Protein AF-A0A370GVQ1-F1 (afdb_monomer_lite)

Sequence (266 aa):
MMFRNSLNNSEIQKAVLREKPSIRLFNVLCKSNLHDSEYQNLLVCHHLKTQPLISAHDLFIGSYLYLCALGCEDVSKKTTMLKKAANAYASFHALQYLFFSILLPSLKEQPKEKSRITQAEREIIDYAEKAKKHLTPGYLLSAHAYIWLADLYHHDGNAEIEAAQAYNLALIYLYCALELEPYSKEAIYNAYGPEGLSKSNVFGNRDIQSMISYAYEKYAIYYGSAERPHLSYFHKEAKKIINEIKQNISDQSTSPSLVIPSISRS

pLDDT: mean 84.89, std 16.04, range [27.02, 98.0]

Foldseek 3Di:
DDPPDLDALVRLLVCLLPDQQAPVSLVSLVVDPDDLVSLVVVCVSVVADDALLAGSSLANSLVSLLSNLVVDPDPVVSLVSLCCSCPVRLNLVSLVCCVPVPLLVVCVVDLADPVVLVVLVVVLVVSLVSLCSLFLSSLLSSLLSLQSSLVSLLVNVPRNVVSLVSLLSSLLSLLRNQVCVVVNPSSQCNNQNPLGQCRSPSQNDSDSVVSNVSSLVVSCVRNNDPPDDDSVVSNVSSVVVNVVVVVSSVVSVPPDDPPDDPPDDD

Structure (mmCIF, N/CA/C/O backbone):
data_AF-A0A370GVQ1-F1
#
_entry.id   AF-A0A370GVQ1-F1
#
loop_
_atom_site.group_PDB
_atom_site.id
_atom_site.type_symbol
_atom_site.label_atom_id
_atom_site.label_alt_id
_atom_site.label_comp_id
_atom_site.label_asym_id
_atom_site.label_entity_id
_atom_site.label_seq_id
_atom_site.pdbx_PDB_ins_code
_atom_site.Cartn_x
_atom_site.Cartn_y
_atom_site.Cartn_z
_atom_site.occupancy
_atom_site.B_iso_or_equiv
_atom_site.auth_seq_id
_atom_site.auth_comp_id
_atom_site.auth_asym_id
_atom_site.auth_atom_id
_atom_site.pdbx_PDB_model_num
ATOM 1 N N . MET A 1 1 ? -19.089 30.694 22.649 1.00 34.16 1 MET A N 1
ATOM 2 C CA . MET A 1 1 ? -19.778 29.579 23.335 1.00 34.16 1 MET A CA 1
ATOM 3 C C . MET A 1 1 ? -18.752 28.469 23.559 1.00 34.16 1 MET A C 1
ATOM 5 O O . MET A 1 1 ? -18.346 27.822 22.603 1.00 34.16 1 MET A O 1
ATOM 9 N N . MET A 1 2 ? -18.199 28.367 24.772 1.00 36.34 2 MET A N 1
ATOM 10 C CA . MET A 1 2 ? -17.130 27.419 25.111 1.00 36.34 2 MET A CA 1
ATOM 11 C C . MET A 1 2 ? -17.737 26.059 25.477 1.00 36.34 2 MET A C 1
ATOM 13 O O . MET A 1 2 ? -18.370 25.943 26.520 1.00 36.34 2 MET A O 1
ATOM 17 N N . PHE A 1 3 ? -17.522 25.024 24.663 1.00 38.31 3 PHE A N 1
ATOM 18 C CA . PHE A 1 3 ? -17.755 23.645 25.098 1.00 38.31 3 PHE A CA 1
ATOM 19 C C . PHE A 1 3 ? -16.555 23.187 25.936 1.00 38.31 3 PHE A C 1
ATOM 21 O O . PHE A 1 3 ? -15.559 22.698 25.409 1.00 38.31 3 PHE A O 1
ATOM 28 N N . ARG A 1 4 ? -16.637 23.388 27.255 1.00 44.22 4 ARG A N 1
ATOM 29 C CA . ARG A 1 4 ? -15.817 22.680 28.244 1.00 44.22 4 ARG A CA 1
ATOM 30 C C . ARG A 1 4 ? -16.703 21.645 28.921 1.00 44.22 4 ARG A C 1
ATOM 32 O O . ARG A 1 4 ? -17.350 21.951 29.906 1.00 44.22 4 ARG A O 1
ATOM 39 N N . ASN A 1 5 ? -16.729 20.453 28.346 1.00 45.62 5 ASN A N 1
ATOM 40 C CA . ASN A 1 5 ? -16.850 19.192 29.066 1.00 45.62 5 ASN A CA 1
ATOM 41 C C . ASN A 1 5 ? -16.029 18.210 28.231 1.00 45.62 5 ASN A C 1
ATOM 43 O O . ASN A 1 5 ? -16.377 17.925 27.086 1.00 45.62 5 ASN A O 1
ATOM 47 N N . SER A 1 6 ? -14.864 17.812 28.740 1.00 61.41 6 SER A N 1
ATOM 48 C CA . SER A 1 6 ? -14.079 16.743 28.129 1.00 61.41 6 SER A CA 1
ATOM 49 C C . SER A 1 6 ? -14.936 15.485 28.176 1.00 61.41 6 SER A C 1
ATOM 51 O O . SER A 1 6 ? -15.229 15.005 29.271 1.00 61.41 6 SER A O 1
ATOM 53 N N . LEU A 1 7 ? -15.373 14.999 27.014 1.00 69.06 7 LEU A N 1
ATOM 54 C CA . LEU A 1 7 ? -16.075 13.723 26.924 1.00 69.06 7 LEU A CA 1
ATOM 55 C C . LEU A 1 7 ? -15.209 12.657 27.600 1.00 69.06 7 LEU A C 1
ATOM 57 O O . LEU A 1 7 ? -14.005 12.588 27.339 1.00 69.06 7 LEU A O 1
ATOM 61 N N . ASN A 1 8 ? -15.802 11.852 28.476 1.00 83.50 8 ASN A N 1
ATOM 62 C CA . ASN A 1 8 ? -15.102 10.686 29.005 1.00 83.50 8 ASN A CA 1
ATOM 63 C C . ASN A 1 8 ? -14.945 9.623 27.899 1.00 83.50 8 ASN A C 1
ATOM 65 O O . ASN A 1 8 ? -15.629 9.668 26.874 1.00 83.50 8 ASN A O 1
ATOM 69 N N . ASN A 1 9 ? -14.060 8.643 28.094 1.00 83.69 9 ASN A N 1
ATOM 70 C CA . ASN A 1 9 ? -13.748 7.650 27.060 1.00 83.69 9 ASN A CA 1
ATOM 71 C C . ASN A 1 9 ? -14.993 6.898 26.531 1.00 83.69 9 ASN A C 1
ATOM 73 O O . ASN A 1 9 ? -15.103 6.654 25.328 1.00 83.69 9 ASN A O 1
ATOM 77 N N . SER A 1 10 ? -15.979 6.604 27.392 1.00 84.81 10 SER A N 1
ATOM 78 C CA . SER A 1 10 ? -17.239 5.958 26.983 1.00 84.81 10 SER A CA 1
ATOM 79 C C . SER A 1 10 ? -18.085 6.855 26.075 1.00 84.81 10 SER A C 1
ATOM 81 O O . SER A 1 10 ? -18.678 6.388 25.101 1.00 84.81 10 SER A O 1
ATOM 83 N N . GLU A 1 11 ? -18.142 8.151 26.373 1.00 86.56 11 GLU A N 1
ATOM 84 C CA . GLU A 1 11 ? -18.848 9.131 25.550 1.00 86.56 11 GLU A CA 1
ATOM 85 C C . GLU A 1 11 ? -18.170 9.324 24.191 1.00 86.56 11 GLU A C 1
ATOM 87 O O . GLU A 1 11 ? -18.865 9.418 23.179 1.00 86.56 11 GLU A O 1
ATOM 92 N N . ILE A 1 12 ? -16.832 9.303 24.147 1.00 84.50 12 ILE A N 1
ATOM 93 C CA . ILE A 1 12 ? -16.064 9.372 22.896 1.00 84.50 12 ILE A CA 1
ATOM 94 C C . ILE A 1 12 ? -16.392 8.171 22.006 1.00 84.50 12 ILE A C 1
ATOM 96 O O . ILE A 1 12 ? -16.758 8.360 20.847 1.00 84.50 12 ILE A O 1
ATOM 100 N N . GLN A 1 13 ? -16.343 6.945 22.539 1.00 86.00 13 GLN A N 1
ATOM 101 C CA . GLN A 1 13 ? -16.686 5.746 21.766 1.00 86.00 13 GLN A CA 1
ATOM 102 C C . GLN A 1 13 ? -18.130 5.801 21.247 1.00 86.00 13 GLN A C 1
ATOM 104 O O . GLN A 1 13 ? -18.377 5.556 20.068 1.00 86.00 13 GLN A O 1
ATOM 109 N N . LYS A 1 14 ? -19.097 6.194 22.088 1.00 87.69 14 LYS A N 1
ATOM 110 C CA . LYS A 1 14 ? -20.500 6.345 21.661 1.00 87.69 14 LYS A CA 1
ATOM 111 C C . LYS A 1 14 ? -20.664 7.385 20.555 1.00 87.69 14 LYS A C 1
ATOM 113 O O . LYS A 1 14 ? -21.457 7.156 19.645 1.00 87.69 14 LYS A O 1
ATOM 118 N N . ALA A 1 15 ? -19.950 8.507 20.631 1.00 87.44 15 ALA A N 1
ATOM 119 C CA . ALA A 1 15 ? -19.985 9.534 19.596 1.00 87.44 15 ALA A CA 1
ATOM 120 C C . ALA A 1 15 ? -19.429 8.994 18.273 1.00 87.44 15 ALA A C 1
ATOM 122 O O . ALA A 1 15 ? -20.068 9.149 17.239 1.00 87.44 15 ALA A O 1
ATOM 123 N N . VAL A 1 16 ? -18.299 8.285 18.311 1.00 88.38 16 VAL A N 1
ATOM 124 C CA . VAL A 1 16 ? -17.651 7.702 17.123 1.00 88.38 16 VAL A CA 1
ATOM 125 C C . VAL A 1 16 ? -18.534 6.676 16.417 1.00 88.38 16 VAL A C 1
ATOM 127 O O . VAL A 1 16 ? -18.559 6.635 15.191 1.00 88.38 16 VAL A O 1
ATOM 130 N N . LEU A 1 17 ? -19.308 5.901 17.176 1.00 87.19 17 LEU A N 1
ATOM 131 C CA . LEU A 1 17 ? -20.217 4.893 16.626 1.00 87.19 17 LEU A CA 1
ATOM 132 C C . LEU A 1 17 ? -21.529 5.469 16.071 1.00 87.19 17 LEU A C 1
ATOM 134 O O . LEU A 1 17 ? -22.202 4.802 15.289 1.00 87.19 17 LEU A O 1
ATOM 138 N N . ARG A 1 18 ? -21.936 6.668 16.504 1.00 88.00 18 ARG A N 1
ATOM 139 C CA . ARG A 1 18 ? -23.237 7.269 16.148 1.00 88.00 18 ARG A CA 1
ATOM 140 C C . ARG A 1 18 ? -23.120 8.401 15.139 1.00 88.00 18 ARG A C 1
ATOM 142 O O . ARG A 1 18 ? -24.030 8.603 14.337 1.00 88.00 18 ARG A O 1
ATOM 149 N N . GLU A 1 19 ? -22.052 9.184 15.224 1.00 88.44 19 GLU A N 1
ATOM 150 C CA . GLU A 1 19 ? -21.847 10.357 14.386 1.00 88.44 19 GLU A CA 1
ATOM 151 C C . GLU A 1 19 ? -21.177 9.977 13.064 1.00 88.44 19 GLU A C 1
ATOM 153 O O . GLU A 1 19 ? -20.353 9.067 12.985 1.00 88.44 19 GLU A O 1
ATOM 158 N N . LYS A 1 20 ? -21.495 10.726 12.003 1.00 89.19 20 LYS A N 1
ATOM 159 C CA . LYS A 1 20 ? -20.717 10.648 10.764 1.00 89.19 20 LYS A CA 1
ATOM 160 C C . LYS A 1 20 ? -19.275 11.109 11.030 1.00 89.19 20 LYS A C 1
ATOM 162 O O . LYS A 1 20 ? -19.090 12.066 11.793 1.00 89.19 20 LYS A O 1
ATOM 167 N N . PRO A 1 21 ? -18.269 10.511 10.360 1.00 92.38 21 PRO A N 1
ATOM 168 C CA . PRO A 1 21 ? -16.884 10.945 10.477 1.00 92.38 21 PRO A CA 1
ATOM 169 C C . PRO A 1 21 ? -16.735 12.454 10.270 1.00 92.38 21 PRO A C 1
ATOM 171 O O . PRO A 1 21 ? -17.184 13.006 9.265 1.00 92.38 21 PRO A O 1
ATOM 174 N N . SER A 1 22 ? -16.124 13.135 11.239 1.00 92.56 22 SER A N 1
ATOM 175 C CA . SER A 1 22 ? -15.941 14.587 11.216 1.00 92.56 22 SER A CA 1
ATOM 176 C C . SER A 1 22 ? -14.602 15.010 11.811 1.00 92.56 22 SER A C 1
ATOM 178 O O . SER A 1 22 ? -14.095 14.393 12.752 1.00 92.56 22 SER A O 1
ATOM 180 N N . ILE A 1 23 ? -14.059 16.129 11.316 1.00 90.81 23 ILE A N 1
ATOM 181 C CA . ILE A 1 23 ? -12.798 16.694 11.821 1.00 90.81 23 ILE A CA 1
ATOM 182 C C . ILE A 1 23 ? -12.887 17.078 13.305 1.00 90.81 23 ILE A C 1
ATOM 184 O O . ILE A 1 23 ? -11.908 16.978 14.042 1.00 90.81 23 ILE A O 1
ATOM 188 N N . ARG A 1 24 ? -14.080 17.479 13.765 1.00 92.06 24 ARG A N 1
ATOM 189 C CA . ARG A 1 24 ? -14.346 17.785 15.173 1.00 92.06 24 ARG A CA 1
ATOM 190 C C . ARG A 1 24 ? -14.080 16.562 16.043 1.00 92.06 24 ARG A C 1
ATOM 192 O O . ARG A 1 24 ? -13.324 16.660 17.003 1.00 92.06 24 ARG A O 1
ATOM 199 N N . LEU A 1 25 ? -14.678 15.425 15.693 1.00 90.56 25 LEU A N 1
ATOM 200 C CA . LEU A 1 25 ? -14.554 14.199 16.474 1.00 90.56 25 LEU A CA 1
ATOM 201 C C . LEU A 1 25 ? -13.169 13.553 16.313 1.00 90.56 25 LEU A C 1
ATOM 203 O O . LEU A 1 25 ? -12.620 13.055 17.289 1.00 90.56 25 LEU A O 1
ATOM 207 N N . PHE A 1 26 ? -12.541 13.683 15.140 1.00 92.31 26 PHE A N 1
ATOM 208 C CA . PHE A 1 26 ? -11.126 13.339 14.955 1.00 92.31 26 PHE A CA 1
ATOM 209 C C . PHE A 1 26 ? -10.218 14.096 15.941 1.00 92.31 26 PHE A C 1
ATOM 211 O O . PHE A 1 26 ? -9.376 13.496 16.600 1.00 92.31 26 PHE A O 1
ATOM 218 N N . ASN A 1 27 ? -10.415 15.409 16.101 1.00 90.88 27 ASN A N 1
ATOM 219 C CA . ASN A 1 27 ? -9.617 16.205 17.036 1.00 90.88 27 ASN A CA 1
ATOM 220 C C . ASN A 1 27 ? -9.838 15.809 18.504 1.00 90.88 27 ASN A C 1
ATOM 222 O O . ASN A 1 27 ? -8.931 15.991 19.314 1.00 90.88 27 ASN A O 1
ATOM 226 N N . VAL A 1 28 ? -11.026 15.303 18.853 1.00 90.62 28 VAL A N 1
ATOM 227 C CA . VAL A 1 28 ? -11.304 14.739 20.184 1.00 90.62 28 VAL A CA 1
ATOM 228 C C . VAL A 1 28 ? -10.562 13.415 20.354 1.00 90.62 28 VAL A C 1
ATOM 230 O O . VAL A 1 28 ? -9.861 13.253 21.346 1.00 90.62 28 VAL A O 1
ATOM 233 N N . LEU A 1 29 ? -10.643 12.519 19.367 1.00 90.25 29 LEU A N 1
ATOM 234 C CA . LEU A 1 29 ? -9.938 11.236 19.366 1.00 90.25 29 LEU A 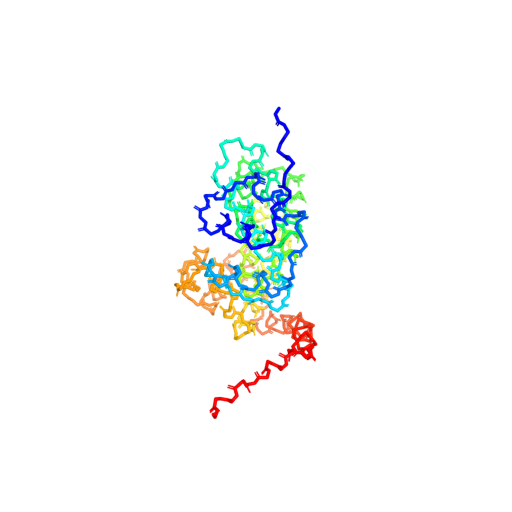CA 1
ATOM 235 C C . LEU A 1 29 ? -8.423 11.406 19.534 1.00 90.25 29 LEU A C 1
ATOM 237 O O . LEU A 1 29 ? -7.843 10.808 20.433 1.00 90.25 29 LEU A O 1
ATOM 241 N N . CYS A 1 30 ? -7.788 12.295 18.764 1.00 87.88 30 CYS A N 1
ATOM 242 C CA . CYS A 1 30 ? -6.344 12.540 18.876 1.00 87.88 30 CYS A CA 1
ATOM 243 C C . CYS A 1 30 ? -5.901 13.130 20.224 1.00 87.88 30 CYS A C 1
ATOM 245 O O . CYS A 1 30 ? -4.712 13.121 20.524 1.00 87.88 30 CYS A O 1
ATOM 247 N N . LYS A 1 31 ? -6.824 13.706 21.000 1.00 88.69 31 LYS A N 1
ATOM 248 C CA . LYS A 1 31 ? -6.553 14.266 22.334 1.00 88.69 31 LYS A CA 1
ATOM 249 C C . LYS A 1 31 ? -7.027 13.348 23.459 1.00 88.69 31 LYS A C 1
ATOM 251 O O . LYS A 1 31 ? -6.889 13.705 24.625 1.00 88.69 31 LYS A O 1
ATOM 256 N N . SER A 1 32 ? -7.647 12.225 23.113 1.00 86.75 32 SER A N 1
ATOM 257 C CA . SER A 1 32 ? -8.186 11.280 24.077 1.00 86.75 32 SER A CA 1
ATOM 258 C C . SER A 1 32 ? -7.081 10.385 24.627 1.00 86.75 32 SER A C 1
ATOM 260 O O . SER A 1 32 ? -6.144 10.032 23.913 1.00 86.75 32 SER A O 1
ATOM 262 N N . ASN A 1 33 ? -7.222 9.982 25.887 1.00 87.00 33 ASN A N 1
ATOM 263 C CA . ASN A 1 33 ? -6.357 8.988 26.520 1.00 87.00 33 ASN A CA 1
ATOM 264 C C . ASN A 1 33 ? -7.021 7.607 26.441 1.00 87.00 33 ASN A C 1
ATOM 266 O O . ASN A 1 33 ? -7.202 6.941 27.460 1.00 87.00 33 ASN A O 1
ATOM 270 N N . LEU A 1 34 ? -7.472 7.222 25.244 1.00 88.06 34 LEU A N 1
ATOM 271 C CA . LEU A 1 34 ? -8.021 5.888 25.019 1.00 88.06 34 LEU A CA 1
ATOM 272 C C . LEU A 1 34 ? -6.897 4.851 25.131 1.00 88.06 34 LEU A C 1
ATOM 274 O O . LEU A 1 34 ? -5.832 5.008 24.530 1.00 88.06 34 LEU A O 1
ATOM 278 N N . HIS A 1 35 ? -7.139 3.791 25.895 1.00 89.19 35 HIS A N 1
ATOM 279 C CA . HIS A 1 35 ? -6.239 2.647 25.986 1.00 89.19 35 HIS A CA 1
ATOM 280 C C . HIS A 1 35 ? -6.286 1.805 24.703 1.00 89.19 35 HIS A C 1
ATOM 282 O O . HIS A 1 35 ? -7.255 1.857 23.946 1.00 89.19 35 HIS A O 1
ATOM 288 N N . ASP A 1 36 ? -5.262 0.975 24.472 1.00 87.44 36 ASP A N 1
ATOM 289 C CA . ASP A 1 36 ? -5.202 0.124 23.274 1.00 87.44 36 ASP A CA 1
ATOM 290 C C . ASP A 1 36 ? -6.452 -0.759 23.135 1.00 87.44 36 ASP A C 1
ATOM 292 O O . ASP A 1 36 ? -7.063 -0.791 22.072 1.00 87.44 36 ASP A O 1
ATOM 296 N N . SER A 1 37 ? -6.931 -1.358 24.232 1.00 89.75 37 SER A N 1
ATOM 297 C CA . SER A 1 37 ? -8.161 -2.168 24.253 1.00 89.75 37 SER A CA 1
ATOM 298 C C . SER A 1 37 ? -9.407 -1.415 23.769 1.00 89.75 37 SER A C 1
ATOM 300 O O . SER A 1 37 ? -10.312 -2.011 23.186 1.00 89.75 37 SER A O 1
ATOM 302 N N . GLU A 1 38 ? -9.459 -0.099 23.965 1.00 92.50 38 GLU A N 1
ATOM 303 C CA . GLU A 1 38 ? -10.555 0.743 23.493 1.00 92.50 38 GLU A CA 1
ATOM 304 C C . GLU A 1 38 ? -10.466 0.969 21.981 1.00 92.50 38 GLU A C 1
ATOM 306 O O . GLU A 1 38 ? -11.483 0.893 21.290 1.00 92.50 38 GLU A O 1
ATOM 311 N N . TYR A 1 39 ? -9.258 1.150 21.442 1.00 92.75 39 TYR A N 1
ATOM 312 C CA . TYR A 1 39 ? -9.042 1.176 19.995 1.00 92.75 39 TYR A CA 1
ATOM 313 C C . TYR A 1 39 ? -9.326 -0.178 19.346 1.00 92.75 39 TYR A C 1
ATOM 315 O O . TYR A 1 39 ? -9.957 -0.209 18.293 1.00 92.75 39 TYR A O 1
ATOM 323 N N . GLN A 1 40 ? -8.959 -1.291 19.984 1.00 91.75 40 GLN A N 1
ATOM 324 C CA . GLN A 1 40 ? -9.318 -2.635 19.517 1.00 91.75 40 GLN A CA 1
ATOM 325 C C . GLN A 1 40 ? -10.840 -2.791 19.381 1.00 91.75 40 GLN A C 1
ATOM 327 O O . GLN A 1 40 ? -11.334 -3.258 18.353 1.00 91.75 40 GLN A O 1
ATOM 332 N N . ASN A 1 41 ? -11.601 -2.327 20.377 1.00 91.44 41 ASN A N 1
ATOM 333 C CA . ASN A 1 41 ? -13.064 -2.331 20.315 1.00 91.44 41 ASN A CA 1
ATOM 334 C C . ASN A 1 41 ? -13.591 -1.463 19.163 1.00 91.44 41 ASN A C 1
ATOM 336 O O . ASN A 1 41 ? -14.501 -1.878 18.444 1.00 91.44 41 ASN A O 1
ATOM 340 N N . LEU A 1 42 ? -13.006 -0.281 18.948 1.00 93.19 42 LEU A N 1
ATOM 341 C CA . LEU A 1 42 ? -13.368 0.582 17.823 1.00 93.19 42 LEU A CA 1
ATOM 342 C C . LEU A 1 42 ? -13.062 -0.075 16.469 1.00 93.19 42 LEU A C 1
ATOM 344 O O . LEU A 1 42 ? -13.897 0.002 15.569 1.00 93.19 42 LEU A O 1
ATOM 348 N N . LEU A 1 43 ? -11.933 -0.777 16.322 1.00 93.75 43 LEU A N 1
ATOM 349 C CA . LEU A 1 43 ? -11.638 -1.543 15.107 1.00 93.75 43 LEU A CA 1
ATOM 350 C C . LEU A 1 43 ? -12.738 -2.571 14.827 1.00 93.75 43 LEU A C 1
ATOM 352 O O . LEU A 1 43 ? -13.274 -2.596 13.721 1.00 93.75 43 LEU A O 1
ATOM 356 N N . VAL A 1 44 ? -13.130 -3.365 15.829 1.00 92.12 44 VAL A N 1
ATOM 357 C CA . VAL A 1 44 ? -14.186 -4.382 15.684 1.00 92.12 44 VAL A CA 1
ATOM 358 C C . VAL A 1 44 ? -15.507 -3.751 15.243 1.00 92.12 44 VAL A C 1
ATOM 360 O O . VAL A 1 44 ? -16.117 -4.221 14.281 1.00 92.12 44 VAL A O 1
ATOM 363 N N . CYS A 1 45 ? -15.925 -2.667 15.898 1.00 90.25 45 CYS A N 1
ATOM 364 C CA . CYS A 1 45 ? -17.168 -1.968 15.575 1.00 90.25 45 CYS A CA 1
ATOM 365 C C . CYS A 1 45 ? -17.173 -1.342 14.173 1.00 90.25 45 CYS A C 1
ATOM 367 O O . CYS A 1 45 ? -18.231 -1.214 13.565 1.00 90.25 45 CYS A O 1
ATOM 369 N N . HIS A 1 46 ? -16.003 -0.963 13.656 1.00 90.62 46 HIS A N 1
ATOM 370 C CA . HIS A 1 46 ? -15.837 -0.429 12.303 1.00 90.62 46 HIS A CA 1
ATOM 371 C C . HIS A 1 46 ? -15.428 -1.493 11.277 1.00 90.62 46 HIS A C 1
ATOM 373 O O . HIS A 1 46 ? -15.044 -1.150 10.161 1.00 90.62 46 HIS A O 1
ATOM 379 N N . HIS A 1 47 ? -15.522 -2.778 11.637 1.00 92.69 47 HIS A N 1
ATOM 380 C CA . HIS A 1 47 ? -15.136 -3.902 10.789 1.00 92.69 47 HIS A CA 1
ATOM 381 C C . HIS A 1 47 ? -13.707 -3.784 10.240 1.00 92.69 47 HIS A C 1
ATOM 383 O O . HIS A 1 47 ? -13.459 -4.141 9.096 1.00 92.69 47 HIS A O 1
ATOM 389 N N . LEU A 1 48 ? -12.763 -3.313 11.051 1.00 95.00 48 LEU A N 1
ATOM 390 C CA . LEU A 1 48 ? -11.330 -3.351 10.775 1.00 95.00 48 LEU A CA 1
ATOM 391 C C . LEU A 1 48 ? -10.675 -4.491 11.563 1.00 95.00 48 LEU A C 1
ATOM 393 O O . LEU A 1 48 ? -11.152 -4.906 12.621 1.00 95.00 48 LEU A O 1
ATOM 397 N N . LYS A 1 49 ? -9.576 -5.018 11.032 1.00 95.12 49 LYS A N 1
ATOM 398 C CA . LYS A 1 49 ? -8.776 -6.092 11.632 1.00 95.12 49 LYS A CA 1
ATOM 399 C C . LYS A 1 49 ? -7.420 -5.564 12.073 1.00 95.12 49 LYS A C 1
ATOM 401 O O . LYS A 1 49 ? -6.858 -4.704 11.407 1.00 95.12 49 LYS A O 1
ATOM 406 N N . THR A 1 50 ? -6.880 -6.076 13.169 1.00 93.62 50 THR A N 1
ATOM 407 C CA . THR A 1 50 ? -5.520 -5.738 13.605 1.00 93.62 50 THR A CA 1
ATOM 408 C C . THR A 1 50 ? -4.481 -6.133 12.561 1.00 93.62 50 THR A C 1
ATOM 410 O O . THR A 1 50 ? -4.697 -7.045 11.768 1.00 93.62 50 THR A O 1
ATOM 413 N N . GLN A 1 51 ? -3.347 -5.436 12.547 1.00 91.25 51 GLN A N 1
ATOM 414 C CA . GLN A 1 51 ? -2.218 -5.734 11.665 1.00 91.25 51 GLN A CA 1
ATOM 415 C C . GLN A 1 51 ? -0.938 -5.768 12.503 1.00 91.25 51 GLN A C 1
ATOM 417 O O . GLN A 1 51 ? -0.840 -4.996 13.453 1.00 91.25 51 GLN A O 1
ATOM 422 N N . PRO A 1 52 ? 0.046 -6.624 12.175 1.00 87.81 52 PRO A N 1
ATOM 423 C CA . PRO A 1 52 ? 1.244 -6.766 12.999 1.00 87.81 52 PRO A CA 1
ATOM 424 C C . PRO A 1 52 ? 2.053 -5.462 13.055 1.00 87.81 52 PRO A C 1
ATOM 426 O O . PRO A 1 52 ? 2.385 -4.990 14.131 1.00 87.81 52 PRO A O 1
ATOM 429 N N . LEU A 1 53 ? 2.274 -4.809 11.910 1.00 90.94 53 LEU A N 1
ATOM 430 C CA . LEU A 1 53 ? 3.183 -3.660 11.808 1.00 90.94 53 LEU A CA 1
ATOM 431 C C . LEU A 1 53 ? 2.536 -2.293 12.109 1.00 90.94 53 LEU A C 1
ATOM 433 O O . LEU A 1 53 ? 3.190 -1.261 11.931 1.00 90.94 53 LEU A O 1
ATOM 437 N N . ILE A 1 54 ? 1.257 -2.252 12.501 1.00 93.75 54 ILE A N 1
ATOM 438 C CA . ILE A 1 54 ? 0.495 -1.008 12.694 1.00 93.75 54 ILE A CA 1
ATOM 439 C C . ILE A 1 54 ? -0.337 -1.114 13.970 1.00 93.75 54 ILE A C 1
ATOM 441 O O . ILE A 1 54 ? -1.139 -2.033 14.120 1.00 93.75 54 ILE A O 1
ATOM 445 N N . SER A 1 55 ? -0.172 -0.145 14.874 1.00 93.69 55 SER A N 1
ATOM 446 C CA . SER A 1 55 ? -0.928 -0.097 16.129 1.00 93.69 55 SER A CA 1
ATOM 447 C C . SER A 1 55 ? -2.437 0.036 15.880 1.00 93.69 55 SER A C 1
ATOM 449 O O . SER A 1 55 ? -2.867 0.604 14.871 1.00 93.69 55 SER A O 1
ATOM 451 N N . ALA A 1 56 ? -3.269 -0.441 16.815 1.00 94.06 56 ALA A N 1
ATOM 452 C CA . ALA A 1 56 ? -4.721 -0.293 16.691 1.00 94.06 56 ALA A CA 1
ATOM 453 C C . ALA A 1 56 ? -5.152 1.179 16.664 1.00 94.06 56 ALA A C 1
ATOM 455 O O . ALA A 1 56 ? -6.057 1.544 15.910 1.00 94.06 56 ALA A O 1
ATOM 456 N N . HIS A 1 57 ? -4.452 2.019 17.432 1.00 94.81 57 HIS A N 1
ATOM 457 C CA . HIS A 1 57 ? -4.582 3.470 17.378 1.00 94.81 57 HIS A CA 1
ATOM 458 C C . HIS A 1 57 ? -4.368 3.996 15.953 1.00 94.81 57 HIS A C 1
ATOM 460 O O . HIS A 1 57 ? -5.270 4.617 15.392 1.00 94.81 57 HIS A O 1
ATOM 466 N N . ASP A 1 58 ? -3.209 3.737 15.344 1.00 95.88 58 ASP A N 1
ATOM 467 C CA . ASP A 1 58 ? -2.875 4.315 14.037 1.00 95.88 58 ASP A CA 1
ATOM 468 C C . ASP A 1 58 ? -3.805 3.793 12.948 1.00 95.88 58 ASP A C 1
ATOM 470 O O . ASP A 1 58 ? -4.334 4.576 12.159 1.00 95.88 58 ASP A O 1
ATOM 474 N N . LEU A 1 59 ? -4.101 2.493 12.966 1.00 95.81 59 LEU A N 1
ATOM 475 C CA . LEU A 1 59 ? -5.024 1.890 12.016 1.00 95.81 59 LEU A CA 1
ATOM 476 C C . LEU A 1 59 ? -6.417 2.535 12.090 1.00 95.81 59 LEU A C 1
ATOM 478 O O . LEU A 1 59 ? -7.009 2.862 11.055 1.00 95.81 59 LEU A O 1
ATOM 482 N N . PHE A 1 60 ? -6.936 2.746 13.303 1.00 96.31 60 PHE A N 1
ATOM 483 C CA . PHE A 1 60 ? -8.240 3.365 13.498 1.00 96.31 60 PHE A CA 1
ATOM 484 C C . PHE A 1 60 ? -8.228 4.847 13.110 1.00 96.31 60 PHE A C 1
ATOM 486 O O . PHE A 1 60 ? -9.038 5.283 12.291 1.00 96.31 60 PHE A O 1
ATOM 493 N N . ILE A 1 61 ? -7.288 5.624 13.655 1.00 96.75 61 ILE A N 1
ATOM 494 C CA . ILE A 1 61 ? -7.191 7.071 13.436 1.00 96.75 61 ILE A CA 1
ATOM 495 C C . ILE A 1 61 ? -6.920 7.388 11.962 1.00 96.75 61 ILE A C 1
ATOM 497 O O . ILE A 1 61 ? -7.542 8.296 11.402 1.00 96.75 61 ILE A O 1
ATOM 501 N N . GLY A 1 62 ? -6.050 6.623 11.305 1.00 97.38 62 GLY A N 1
ATOM 502 C CA . GLY A 1 62 ? -5.758 6.757 9.882 1.00 97.38 62 GLY A CA 1
ATOM 503 C C . GLY A 1 62 ? -6.972 6.459 9.001 1.00 97.38 62 GLY A C 1
ATOM 504 O O . GLY A 1 62 ? -7.244 7.201 8.052 1.00 97.38 62 GLY A O 1
ATOM 505 N N . SER A 1 63 ? -7.740 5.419 9.331 1.00 96.56 63 SER A N 1
ATOM 506 C CA . SER A 1 63 ? -8.982 5.081 8.620 1.00 96.56 63 SER A CA 1
ATOM 507 C C . SER A 1 63 ? -10.063 6.141 8.843 1.00 96.56 63 SER A C 1
ATOM 509 O O . SER A 1 63 ? -10.696 6.607 7.895 1.00 96.56 63 SER A O 1
ATOM 511 N N . TYR A 1 64 ? -10.230 6.597 10.083 1.00 96.75 64 TYR A N 1
ATOM 512 C CA . TYR A 1 64 ? -11.205 7.621 10.438 1.00 96.75 64 TYR A CA 1
ATOM 513 C C . TYR A 1 64 ? -10.897 8.965 9.763 1.00 96.75 64 TYR A C 1
ATOM 515 O O . TYR A 1 64 ? -11.795 9.608 9.215 1.00 96.75 64 TYR A O 1
ATOM 523 N N . LEU A 1 65 ? -9.626 9.384 9.738 1.00 97.62 65 LEU A N 1
ATOM 524 C CA . LEU A 1 65 ? -9.213 10.624 9.078 1.00 97.62 65 LEU A CA 1
ATOM 525 C C . LEU A 1 65 ? -9.377 10.549 7.555 1.00 97.62 65 LEU A C 1
ATOM 527 O O . LEU A 1 65 ? -9.773 11.541 6.942 1.00 97.62 65 LEU A O 1
ATOM 531 N N . TYR A 1 66 ? -9.128 9.383 6.955 1.00 98.00 66 TYR A N 1
ATOM 532 C CA . TYR A 1 66 ? -9.422 9.137 5.544 1.00 98.00 66 TYR A CA 1
ATOM 533 C C . TYR A 1 66 ? -10.914 9.339 5.235 1.00 98.00 66 TYR A C 1
ATOM 535 O O . TYR A 1 66 ? -11.249 10.095 4.324 1.00 98.00 66 TYR A O 1
ATOM 543 N N . LEU A 1 67 ? -11.814 8.762 6.041 1.00 96.56 67 LEU A N 1
ATOM 544 C CA . LEU A 1 67 ? -13.260 8.954 5.875 1.00 96.56 67 LEU A CA 1
ATOM 545 C C . LEU A 1 67 ? -13.672 10.422 6.041 1.00 96.56 67 LEU A C 1
ATOM 547 O O . LEU A 1 67 ? -14.461 10.934 5.247 1.00 96.56 67 LEU A O 1
ATOM 551 N N . CYS A 1 68 ? -13.096 11.129 7.020 1.00 96.25 68 CYS A N 1
ATOM 552 C CA . CYS A 1 68 ? -13.308 12.571 7.164 1.00 96.25 68 CYS A CA 1
ATOM 553 C C . CYS A 1 68 ? -12.878 13.336 5.899 1.00 96.25 68 CYS A C 1
ATOM 555 O O . CYS A 1 68 ? -13.538 14.296 5.507 1.00 96.25 68 CYS A O 1
ATOM 557 N N . ALA A 1 69 ? -11.772 12.931 5.265 1.00 97.31 69 ALA A N 1
ATOM 558 C CA . ALA A 1 69 ? -11.260 13.582 4.063 1.00 97.31 69 ALA A CA 1
ATOM 559 C C . ALA A 1 69 ? -12.161 13.339 2.843 1.00 97.31 69 ALA A C 1
ATOM 561 O O . ALA A 1 69 ? -12.333 14.241 2.026 1.00 97.31 69 ALA A O 1
ATOM 562 N N . LEU A 1 70 ? -12.772 12.155 2.724 1.00 95.31 70 LEU A N 1
ATOM 563 C CA . LEU A 1 70 ? -13.738 11.871 1.657 1.00 95.31 70 LEU A CA 1
ATOM 564 C C . LEU A 1 70 ? -14.991 12.749 1.746 1.00 95.31 70 LEU A C 1
ATOM 566 O O . LEU A 1 70 ? -15.530 13.126 0.710 1.00 95.31 70 LEU A O 1
ATOM 570 N N . GLY A 1 71 ? -15.418 13.105 2.960 1.00 93.62 71 GLY A N 1
ATOM 571 C CA . GLY A 1 71 ? -16.530 14.029 3.198 1.00 93.62 71 GLY A CA 1
ATOM 572 C C . GLY A 1 71 ? -16.165 15.516 3.110 1.00 93.62 71 GLY A C 1
ATOM 573 O O . GLY A 1 71 ? -17.013 16.358 3.391 1.00 93.62 71 GLY A O 1
ATOM 574 N N . CYS A 1 72 ? -14.916 15.862 2.779 1.00 94.12 72 CYS A N 1
ATOM 575 C CA . CYS A 1 72 ? -14.455 17.246 2.707 1.00 94.12 72 CYS A CA 1
ATOM 576 C C . CYS A 1 72 ? -14.528 17.779 1.268 1.00 94.12 72 CYS A C 1
ATOM 578 O O . CYS A 1 72 ? -13.857 17.258 0.377 1.00 94.12 72 CYS A O 1
ATOM 580 N N . GLU A 1 73 ? -15.311 18.839 1.054 1.00 93.88 73 GLU A N 1
ATOM 581 C CA . GLU A 1 73 ? -15.463 19.498 -0.256 1.00 93.88 73 GLU A CA 1
ATOM 582 C C . GLU A 1 73 ? -14.245 20.358 -0.636 1.00 93.88 73 GLU A C 1
ATOM 584 O O . GLU A 1 73 ? -13.919 20.514 -1.811 1.00 93.88 73 GLU A O 1
ATOM 589 N N . ASP A 1 74 ? -13.535 20.897 0.358 1.00 95.81 74 ASP A N 1
ATOM 590 C CA . ASP A 1 74 ? -12.336 21.709 0.153 1.00 95.81 74 ASP A CA 1
ATOM 591 C C . ASP A 1 74 ? -11.147 20.817 -0.234 1.00 95.81 74 ASP A C 1
ATOM 593 O O . ASP A 1 74 ? -10.618 20.058 0.582 1.00 95.81 74 ASP A O 1
ATOM 597 N N . VAL A 1 75 ? -10.706 20.933 -1.489 1.00 93.38 75 VAL A N 1
ATOM 598 C CA . VAL A 1 75 ? -9.633 20.114 -2.080 1.00 93.38 75 VAL A CA 1
ATOM 599 C C . VAL A 1 75 ? -8.310 20.233 -1.316 1.00 93.38 75 VAL A C 1
ATOM 601 O O . VAL A 1 75 ? -7.610 19.232 -1.124 1.00 93.38 75 VAL A O 1
ATOM 604 N N . SER A 1 76 ? -7.961 21.433 -0.845 1.00 94.50 76 SER A N 1
ATOM 605 C CA . SER A 1 76 ? -6.704 21.678 -0.128 1.00 94.50 76 SER A CA 1
ATOM 606 C C . SER A 1 76 ? -6.726 21.022 1.254 1.00 94.50 76 SER A C 1
ATOM 608 O O . SER A 1 76 ? -5.797 20.296 1.639 1.00 94.50 76 SER A O 1
ATOM 610 N N . LYS A 1 77 ? -7.838 21.183 1.984 1.00 95.38 77 LYS A N 1
ATOM 611 C CA . LYS A 1 77 ? -8.042 20.524 3.283 1.00 95.38 77 LYS A CA 1
ATOM 612 C C . LYS A 1 77 ? -8.112 19.010 3.140 1.00 95.38 77 LYS A C 1
ATOM 614 O O . LYS A 1 77 ? -7.431 18.310 3.888 1.00 95.38 77 LYS A O 1
ATOM 619 N N . LYS A 1 78 ? -8.849 18.503 2.148 1.00 96.19 78 LYS A N 1
ATOM 620 C CA . LYS A 1 78 ? -8.922 17.075 1.821 1.00 96.19 78 LYS A CA 1
ATOM 621 C C . LYS A 1 78 ? -7.531 16.491 1.591 1.00 96.19 78 LYS A C 1
ATOM 623 O O . LYS A 1 78 ? -7.168 15.507 2.229 1.00 96.19 78 LYS A O 1
ATOM 628 N N . THR A 1 79 ? -6.720 17.134 0.753 1.00 95.50 79 THR A N 1
ATOM 629 C CA . THR A 1 79 ? -5.345 16.692 0.469 1.00 95.50 79 THR A CA 1
ATOM 630 C C . THR A 1 79 ? -4.476 16.698 1.727 1.00 95.50 79 THR A C 1
ATOM 632 O O . THR A 1 79 ? -3.737 15.746 1.974 1.00 95.50 79 THR A O 1
ATOM 635 N N . THR A 1 80 ? -4.597 17.729 2.566 1.00 96.50 80 THR A N 1
ATOM 636 C CA . THR A 1 80 ? -3.873 17.819 3.845 1.00 96.50 80 THR A CA 1
ATOM 637 C C . THR A 1 80 ? -4.250 16.679 4.793 1.00 96.50 80 THR A C 1
ATOM 639 O O . THR A 1 80 ? -3.379 16.045 5.390 1.00 96.50 80 THR A O 1
ATOM 642 N N . MET A 1 81 ? -5.544 16.373 4.905 1.00 97.44 81 MET A N 1
ATOM 643 C CA . MET A 1 81 ? -6.042 15.280 5.740 1.00 97.44 81 MET A CA 1
ATOM 644 C C . MET A 1 81 ? -5.590 13.916 5.221 1.00 97.44 81 MET A C 1
ATOM 646 O O . MET A 1 81 ? -5.146 13.095 6.018 1.00 97.44 81 MET A O 1
ATOM 650 N N . LEU A 1 82 ? -5.625 13.693 3.904 1.00 97.50 82 LEU A N 1
ATOM 651 C CA . LEU A 1 82 ? -5.130 12.463 3.278 1.00 97.50 82 LEU A CA 1
ATOM 652 C C . LEU A 1 82 ? -3.631 12.270 3.521 1.00 97.50 82 LEU A C 1
ATOM 654 O O . LEU A 1 82 ? -3.221 11.198 3.956 1.00 97.50 82 LEU A O 1
ATOM 658 N N . LYS A 1 83 ? -2.816 13.315 3.324 1.00 96.19 83 LYS A N 1
ATOM 659 C CA . LYS A 1 83 ? -1.376 13.273 3.627 1.00 96.19 83 LYS A CA 1
ATOM 660 C C . LYS A 1 83 ? -1.123 12.953 5.096 1.00 96.19 83 LYS A C 1
ATOM 662 O O . LYS A 1 83 ? -0.264 12.132 5.398 1.00 96.19 83 LYS A O 1
ATOM 667 N N . LYS A 1 84 ? -1.886 13.554 6.015 1.00 96.81 84 LYS A N 1
ATOM 668 C CA . LYS A 1 84 ? -1.776 13.249 7.446 1.00 96.81 84 LYS A CA 1
ATOM 669 C C . LYS A 1 84 ? -2.194 11.805 7.753 1.00 96.81 84 LYS A C 1
ATOM 671 O O . LYS A 1 84 ? -1.478 11.125 8.476 1.00 96.81 84 LYS A O 1
ATOM 676 N N . ALA A 1 85 ? -3.298 11.324 7.183 1.00 97.44 85 ALA A N 1
ATOM 677 C CA . ALA A 1 85 ? -3.770 9.951 7.362 1.00 97.44 85 ALA A CA 1
ATOM 678 C C . ALA A 1 85 ? -2.737 8.928 6.869 1.00 97.44 85 ALA A C 1
ATOM 680 O O . ALA A 1 85 ? -2.443 7.967 7.572 1.00 97.44 85 ALA A O 1
ATOM 681 N N . ALA A 1 86 ? -2.150 9.159 5.695 1.00 96.31 86 ALA A N 1
ATOM 682 C CA . ALA A 1 86 ? -1.118 8.305 5.118 1.00 96.31 86 ALA A CA 1
ATOM 683 C C . ALA A 1 86 ? 0.194 8.347 5.920 1.00 96.31 86 ALA A C 1
ATOM 685 O O . ALA A 1 86 ? 0.712 7.308 6.317 1.00 96.31 86 ALA A O 1
ATOM 686 N N . ASN A 1 87 ? 0.726 9.545 6.181 1.00 94.19 87 ASN A N 1
ATOM 687 C CA . ASN A 1 87 ? 2.083 9.704 6.709 1.00 94.19 87 ASN A CA 1
ATOM 688 C C . ASN A 1 87 ? 2.171 9.518 8.227 1.00 94.19 87 ASN A C 1
ATOM 690 O O . ASN A 1 87 ? 3.148 8.953 8.706 1.00 94.19 87 ASN A O 1
ATOM 694 N N . ALA A 1 88 ? 1.187 10.016 8.981 1.00 94.75 88 ALA A N 1
ATOM 695 C CA . ALA A 1 88 ? 1.229 9.981 10.443 1.00 94.75 88 ALA A CA 1
ATOM 696 C C . ALA A 1 88 ? 0.571 8.725 11.024 1.00 94.75 88 ALA A C 1
ATOM 698 O O . ALA A 1 88 ? 0.956 8.295 12.102 1.00 94.75 88 ALA A O 1
ATOM 699 N N . TYR A 1 89 ? -0.403 8.148 10.315 1.00 95.69 89 TYR A N 1
ATOM 700 C CA . TYR A 1 89 ? -1.230 7.051 10.830 1.00 95.69 89 TYR A CA 1
ATOM 701 C C . TYR A 1 89 ? -1.280 5.839 9.896 1.00 95.69 89 TYR A C 1
ATOM 703 O O . TYR A 1 89 ? -2.164 5.001 10.035 1.00 95.69 89 TYR A O 1
ATOM 711 N N . ALA A 1 90 ? -0.363 5.757 8.923 1.00 95.00 90 ALA A N 1
ATOM 712 C CA . ALA A 1 90 ? -0.235 4.625 8.005 1.00 95.00 90 ALA A CA 1
ATOM 713 C C . ALA A 1 90 ? -1.586 4.180 7.410 1.00 95.00 90 ALA A C 1
ATOM 715 O O . ALA A 1 90 ? -1.947 3.013 7.452 1.00 95.00 90 ALA A O 1
ATOM 716 N N . SER A 1 91 ? -2.398 5.111 6.907 1.00 97.25 91 SER A N 1
ATOM 717 C CA . SER A 1 91 ? -3.675 4.756 6.280 1.00 97.25 91 SER A CA 1
ATOM 718 C C . SER A 1 91 ? -3.456 4.261 4.850 1.00 97.25 91 SER A C 1
ATOM 720 O O . SER A 1 91 ? -3.151 5.058 3.959 1.00 97.25 91 SER A O 1
ATOM 722 N N . PHE A 1 92 ? -3.676 2.962 4.615 1.00 96.56 92 PHE A N 1
ATOM 723 C CA . PHE A 1 92 ? -3.574 2.352 3.283 1.00 96.56 92 PHE A CA 1
ATOM 724 C C . PHE A 1 92 ? -4.493 3.033 2.265 1.00 96.56 92 PHE A C 1
ATOM 726 O O . PHE A 1 92 ? -4.062 3.380 1.171 1.00 96.56 92 PHE A O 1
ATOM 733 N N . HIS A 1 93 ? -5.752 3.281 2.630 1.00 96.19 93 HIS A N 1
ATOM 734 C CA . HIS A 1 93 ? -6.715 3.920 1.733 1.00 96.19 93 HIS A CA 1
ATOM 735 C C . HIS A 1 93 ? -6.324 5.359 1.392 1.00 96.19 93 HIS A C 1
ATOM 737 O O . HIS A 1 93 ? -6.531 5.809 0.264 1.00 96.19 93 HIS A O 1
ATOM 743 N N . ALA A 1 94 ? -5.737 6.087 2.348 1.00 97.00 94 ALA A N 1
ATOM 744 C CA . ALA A 1 94 ? -5.222 7.421 2.079 1.00 97.00 94 ALA A CA 1
ATOM 745 C C . ALA A 1 94 ? -4.011 7.366 1.147 1.00 97.00 94 ALA A C 1
ATOM 747 O O . ALA A 1 94 ? -3.964 8.146 0.201 1.00 97.00 94 ALA A O 1
ATOM 748 N N . LEU A 1 95 ? -3.080 6.429 1.369 1.00 95.38 95 LEU A N 1
ATOM 749 C CA . LEU A 1 95 ? -1.972 6.176 0.449 1.00 95.38 95 LEU A CA 1
ATOM 750 C C . LEU A 1 95 ? -2.518 5.896 -0.956 1.00 95.38 95 LEU A C 1
ATOM 752 O O . LEU A 1 95 ? -2.247 6.661 -1.879 1.00 95.38 95 LEU A O 1
ATOM 756 N N . GLN A 1 96 ? -3.371 4.881 -1.096 1.00 94.19 96 GLN A N 1
ATOM 757 C CA . GLN A 1 96 ? -3.963 4.487 -2.369 1.00 94.19 96 GLN A CA 1
ATOM 758 C C . GLN A 1 96 ? -4.633 5.673 -3.073 1.00 94.19 96 GLN A C 1
ATOM 760 O O . GLN A 1 96 ? -4.396 5.903 -4.257 1.00 94.19 96 GLN A O 1
ATOM 765 N N . TYR A 1 97 ? -5.411 6.476 -2.345 1.00 94.81 97 TYR A N 1
ATOM 766 C CA . TYR A 1 97 ? -6.034 7.671 -2.904 1.00 94.81 97 TYR A CA 1
ATOM 767 C C . TYR A 1 97 ? -4.999 8.697 -3.380 1.00 94.81 97 TYR A C 1
ATOM 769 O O . TYR A 1 97 ? -5.132 9.225 -4.481 1.00 94.81 97 TYR A O 1
ATOM 777 N N . LEU A 1 98 ? -3.981 9.005 -2.570 1.00 93.31 98 LEU A N 1
ATOM 778 C CA . LEU A 1 98 ? -2.926 9.950 -2.948 1.00 93.31 98 LEU A CA 1
ATOM 779 C C . LEU A 1 98 ? -2.205 9.483 -4.215 1.00 93.31 98 LEU A C 1
ATOM 781 O O . LEU A 1 98 ? -1.950 10.296 -5.099 1.00 93.31 98 LEU A O 1
ATOM 785 N N . PHE A 1 99 ? -1.939 8.184 -4.342 1.00 91.50 99 PHE A N 1
ATOM 786 C CA . PHE A 1 99 ? -1.305 7.634 -5.531 1.00 91.50 99 PHE A CA 1
ATOM 787 C C . PHE A 1 99 ? -2.211 7.719 -6.763 1.00 91.50 99 PHE A C 1
ATOM 789 O O . PHE A 1 99 ? -1.845 8.350 -7.749 1.00 91.50 99 PHE A O 1
ATOM 796 N N . PHE A 1 100 ? -3.409 7.134 -6.718 1.00 90.44 100 PHE A N 1
ATOM 797 C CA . PHE A 1 100 ? -4.259 7.010 -7.907 1.00 90.44 100 PHE A CA 1
ATOM 798 C C . PHE A 1 100 ? -4.980 8.295 -8.307 1.00 90.44 100 PHE A C 1
ATOM 800 O O . PHE A 1 100 ? -5.233 8.502 -9.492 1.00 90.44 100 PHE A O 1
ATOM 807 N N . SER A 1 101 ? -5.327 9.142 -7.340 1.00 90.12 101 SER A N 1
ATOM 808 C CA . SER A 1 101 ? -6.175 10.315 -7.575 1.00 90.12 101 SER A CA 1
ATOM 809 C C . SER A 1 101 ? -5.398 11.627 -7.613 1.00 90.12 101 SER A C 1
ATOM 811 O O . SER A 1 101 ? -5.971 12.636 -8.012 1.00 90.12 101 SER A O 1
ATOM 813 N N . ILE A 1 102 ? -4.135 11.648 -7.167 1.00 88.88 102 ILE A N 1
ATOM 814 C CA . ILE A 1 102 ? -3.324 12.876 -7.127 1.00 88.88 102 ILE A CA 1
ATOM 815 C C . ILE A 1 102 ? -2.019 12.689 -7.892 1.00 88.88 102 ILE A C 1
ATOM 817 O O . ILE A 1 102 ? -1.800 13.377 -8.887 1.00 88.88 102 ILE A O 1
ATOM 821 N N . LEU A 1 103 ? -1.180 11.742 -7.468 1.00 87.44 103 LEU A N 1
ATOM 822 C CA . LEU A 1 103 ? 0.138 11.542 -8.061 1.00 87.44 103 LEU A CA 1
ATOM 823 C C . LEU A 1 103 ? 0.017 11.095 -9.517 1.00 87.44 103 LEU A C 1
ATOM 825 O O . LEU A 1 103 ? 0.444 11.798 -10.427 1.00 87.44 103 LEU A O 1
ATOM 829 N N . LEU A 1 104 ? -0.646 9.967 -9.751 1.00 85.06 104 LEU A N 1
ATOM 830 C CA . LEU A 1 104 ? -0.750 9.348 -11.064 1.00 85.06 104 LEU A CA 1
ATOM 831 C C . LEU A 1 104 ? -1.350 10.286 -12.137 1.00 85.06 104 LEU A C 1
ATOM 8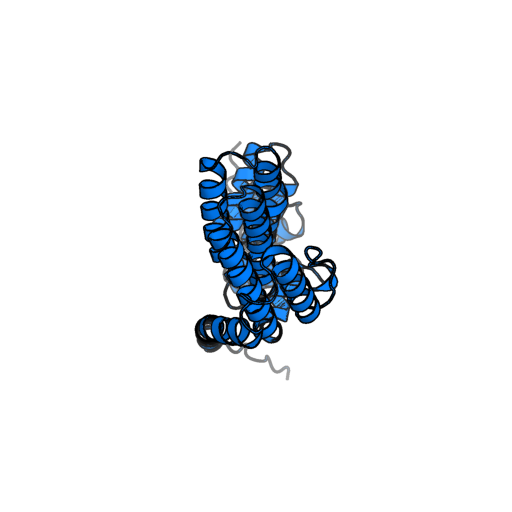33 O O . LEU A 1 104 ? -0.770 10.371 -13.220 1.00 85.06 104 LEU A O 1
ATOM 837 N N . PRO A 1 105 ? -2.448 11.033 -11.887 1.00 86.81 105 PRO A N 1
ATOM 838 C CA . PRO A 1 105 ? -2.950 12.017 -12.845 1.00 86.81 105 PRO A CA 1
ATOM 839 C C . PRO A 1 105 ? -1.958 13.155 -13.105 1.00 86.81 105 PRO A C 1
ATOM 841 O O . PRO A 1 105 ? -1.708 13.478 -14.264 1.00 86.81 105 PRO A O 1
ATOM 844 N N . SER A 1 106 ? -1.331 13.704 -12.055 1.00 81.94 106 SER A N 1
ATOM 845 C CA . SER A 1 106 ? -0.383 14.822 -12.198 1.00 81.94 106 SER A CA 1
ATOM 846 C C . SER A 1 106 ? 0.814 14.474 -13.084 1.00 81.94 106 SER A C 1
ATOM 848 O O . SER A 1 106 ? 1.329 15.322 -13.815 1.00 81.94 106 SER A O 1
ATOM 850 N N . LEU A 1 107 ? 1.228 13.207 -13.062 1.00 75.81 107 LEU A N 1
ATOM 851 C CA . LEU A 1 107 ? 2.346 12.729 -13.854 1.00 75.81 107 LEU A CA 1
ATOM 852 C C . LEU A 1 107 ? 1.938 12.368 -15.297 1.00 75.81 107 LEU A C 1
ATOM 854 O O . LEU A 1 107 ? 2.763 12.458 -16.204 1.00 75.81 107 LEU A O 1
ATOM 858 N N . LYS A 1 108 ? 0.663 12.027 -15.545 1.00 78.12 108 LYS A N 1
ATOM 859 C CA . LYS A 1 108 ? 0.122 11.812 -16.903 1.00 78.12 108 LYS A CA 1
ATOM 860 C C . LYS A 1 108 ? -0.047 13.105 -17.697 1.00 78.12 108 LYS A C 1
ATOM 862 O O . LYS A 1 108 ? 0.071 13.080 -18.918 1.00 78.12 108 LYS A O 1
ATOM 867 N N . GLU A 1 109 ? -0.344 14.218 -17.031 1.00 74.38 109 GLU A N 1
ATOM 868 C CA . GLU A 1 109 ? -0.625 15.490 -17.706 1.00 74.38 109 GLU A CA 1
ATOM 869 C C . GLU A 1 109 ? 0.615 16.111 -18.370 1.00 74.38 109 GLU A C 1
ATOM 871 O O . GLU A 1 109 ? 0.467 16.852 -19.341 1.00 74.38 109 GLU A O 1
ATOM 876 N N . GLN A 1 110 ? 1.837 15.826 -17.890 1.00 63.56 110 GLN A N 1
ATOM 877 C CA . GLN A 1 110 ? 3.075 16.434 -18.416 1.00 63.56 110 GLN A CA 1
ATOM 878 C C . GLN A 1 110 ? 4.294 15.483 -18.341 1.00 63.56 110 GLN A C 1
ATOM 880 O O . GLN A 1 110 ? 5.216 15.721 -17.560 1.00 63.56 110 GLN A O 1
ATOM 885 N N . PRO A 1 111 ? 4.339 14.415 -19.160 1.00 61.84 111 PRO A N 1
ATOM 886 C CA . PRO A 1 111 ? 5.299 13.315 -18.998 1.00 61.84 111 PRO A CA 1
ATOM 887 C C . PRO A 1 111 ? 6.733 13.605 -19.485 1.00 61.84 111 PRO A C 1
ATOM 889 O O . PRO A 1 111 ? 7.612 12.783 -19.270 1.00 61.84 111 PRO A O 1
ATOM 892 N N . LYS A 1 112 ? 6.991 14.738 -20.158 1.00 62.44 112 LYS A N 1
ATOM 893 C CA . LYS A 1 112 ? 8.235 14.961 -20.934 1.00 62.44 112 LYS A CA 1
ATOM 894 C C . LYS A 1 112 ? 9.281 15.861 -20.270 1.00 62.44 112 LYS A C 1
ATOM 896 O O . LYS A 1 112 ? 10.276 16.212 -20.897 1.00 62.44 112 LYS A O 1
ATOM 901 N N . GLU A 1 113 ? 9.055 16.296 -19.035 1.00 71.44 113 GLU A N 1
ATOM 902 C CA . GLU A 1 113 ? 10.020 17.136 -18.324 1.00 71.44 113 GLU A CA 1
ATOM 903 C C . GLU A 1 113 ? 10.899 16.251 -17.429 1.00 71.44 113 GLU A C 1
ATOM 905 O O . GLU A 1 113 ? 10.413 15.669 -16.461 1.00 71.44 113 GLU A O 1
ATOM 910 N N . LYS A 1 114 ? 12.203 16.147 -17.724 1.00 73.50 114 LYS A N 1
ATOM 911 C CA . LYS A 1 114 ? 13.140 15.299 -16.958 1.00 73.50 114 LYS A CA 1
ATOM 912 C C . LYS A 1 114 ? 13.110 15.584 -15.448 1.00 73.50 114 LYS A C 1
ATOM 914 O O . LYS A 1 114 ? 13.163 14.664 -14.638 1.00 73.50 114 LYS A O 1
ATOM 919 N N . SER A 1 115 ? 12.952 16.854 -15.068 1.00 78.75 115 SER A N 1
ATOM 920 C CA . SER A 1 115 ? 12.775 17.300 -13.676 1.00 78.75 115 SER A CA 1
ATOM 921 C C . SER A 1 115 ? 11.567 16.640 -12.989 1.00 78.75 115 SER A C 1
ATOM 923 O O . SER A 1 115 ? 11.644 16.301 -11.805 1.00 78.75 115 SER A O 1
ATOM 925 N N . ARG A 1 116 ? 10.477 16.403 -13.730 1.00 77.25 116 ARG A N 1
ATOM 926 C CA . ARG A 1 116 ? 9.257 15.749 -13.244 1.00 77.25 116 ARG A CA 1
ATOM 927 C C . ARG A 1 116 ? 9.405 14.247 -13.126 1.00 77.25 116 ARG A C 1
ATOM 929 O O . ARG A 1 116 ? 8.861 13.696 -12.182 1.00 77.25 116 ARG A O 1
ATOM 936 N N . ILE A 1 117 ? 10.165 13.594 -14.006 1.00 81.06 117 ILE A N 1
ATOM 937 C CA . ILE A 1 117 ? 10.476 12.163 -13.855 1.00 81.06 117 ILE A CA 1
ATOM 938 C C . ILE A 1 117 ? 11.283 11.945 -12.567 1.00 81.06 117 ILE A C 1
ATOM 940 O O . ILE A 1 117 ? 10.923 11.106 -11.748 1.00 81.06 117 ILE A O 1
ATOM 944 N N . THR A 1 118 ? 12.295 12.778 -12.303 1.00 85.06 118 THR A N 1
ATOM 945 C CA . THR A 1 118 ? 13.050 12.726 -11.037 1.00 85.06 118 THR A CA 1
ATOM 946 C C . THR A 1 118 ? 12.184 13.053 -9.813 1.00 85.06 118 THR A C 1
ATOM 948 O O . THR A 1 118 ? 12.420 12.558 -8.709 1.00 85.06 118 THR A O 1
ATOM 951 N N . GLN A 1 119 ? 11.185 13.928 -9.953 1.00 85.31 119 GLN A N 1
ATOM 952 C CA . GLN A 1 119 ? 10.219 14.172 -8.882 1.00 85.31 119 GLN A CA 1
ATOM 953 C C . GLN A 1 119 ? 9.300 12.959 -8.666 1.00 85.31 119 GLN A C 1
ATOM 955 O O . GLN A 1 119 ? 9.148 12.522 -7.529 1.00 85.31 119 GLN A O 1
ATOM 960 N N . ALA A 1 120 ? 8.753 12.390 -9.742 1.00 84.69 120 ALA A N 1
ATOM 961 C CA . ALA A 1 120 ? 7.916 11.195 -9.727 1.00 84.69 120 ALA A CA 1
ATOM 962 C C . ALA A 1 120 ? 8.620 10.021 -9.053 1.00 84.69 120 ALA A C 1
ATOM 964 O O . ALA A 1 120 ? 8.046 9.381 -8.179 1.00 84.69 120 ALA A O 1
ATOM 965 N N . GLU A 1 121 ? 9.875 9.775 -9.423 1.00 89.44 121 GLU A N 1
ATOM 966 C CA . GLU A 1 121 ? 10.718 8.742 -8.833 1.00 89.44 121 GLU A CA 1
ATOM 967 C C . GLU A 1 121 ? 10.829 8.920 -7.314 1.00 89.44 121 GLU A C 1
ATOM 969 O O . GLU A 1 121 ? 10.540 7.992 -6.559 1.00 89.44 121 GLU A O 1
ATOM 974 N N . ARG A 1 122 ? 11.159 10.131 -6.843 1.00 90.56 122 ARG A N 1
ATOM 975 C CA . ARG A 1 122 ? 11.257 10.429 -5.404 1.00 90.56 122 ARG A CA 1
ATOM 976 C C . ARG A 1 122 ? 9.939 10.211 -4.671 1.00 90.56 122 ARG A C 1
ATOM 978 O O . ARG A 1 122 ? 9.936 9.643 -3.580 1.00 90.56 122 ARG A O 1
ATOM 985 N N . GLU A 1 123 ? 8.832 10.651 -5.261 1.00 89.56 123 GLU A N 1
ATOM 986 C CA . GLU A 1 123 ? 7.505 10.477 -4.673 1.00 89.56 123 GLU A CA 1
ATOM 987 C C . GLU A 1 123 ? 7.092 8.999 -4.641 1.00 89.56 123 GLU A C 1
ATOM 989 O O . GLU A 1 123 ? 6.555 8.547 -3.633 1.00 89.56 123 GLU A O 1
ATOM 994 N N . ILE A 1 124 ? 7.405 8.220 -5.681 1.00 91.50 124 ILE A N 1
ATOM 995 C CA . ILE A 1 124 ? 7.134 6.776 -5.744 1.00 91.50 124 ILE A CA 1
ATOM 996 C C . ILE A 1 124 ? 7.990 5.995 -4.745 1.00 91.50 124 ILE A C 1
ATOM 998 O O . ILE A 1 124 ? 7.464 5.091 -4.099 1.00 91.50 124 ILE A O 1
ATOM 1002 N N . ILE A 1 125 ? 9.265 6.352 -4.566 1.00 92.06 125 ILE A N 1
ATOM 1003 C CA . ILE A 1 125 ? 10.142 5.731 -3.562 1.00 92.06 125 ILE A CA 1
ATOM 1004 C C . ILE A 1 125 ? 9.585 5.967 -2.152 1.00 92.06 125 ILE A C 1
ATOM 1006 O O . ILE A 1 125 ? 9.340 5.009 -1.419 1.00 92.06 125 ILE A O 1
ATOM 1010 N N . ASP A 1 126 ? 9.325 7.226 -1.784 1.00 91.00 126 ASP A N 1
ATOM 1011 C CA . ASP A 1 126 ? 8.765 7.583 -0.470 1.00 91.00 126 ASP A CA 1
ATOM 1012 C C . ASP A 1 126 ? 7.410 6.898 -0.225 1.00 91.00 126 ASP A C 1
ATOM 1014 O O . ASP A 1 126 ? 7.120 6.388 0.862 1.00 91.00 126 ASP A O 1
ATOM 1018 N N . TYR A 1 127 ? 6.587 6.834 -1.267 1.00 89.44 127 TYR A N 1
ATOM 1019 C CA . TYR A 1 127 ? 5.300 6.171 -1.225 1.00 89.44 127 TYR A CA 1
ATOM 1020 C C . TYR A 1 127 ? 5.419 4.654 -1.031 1.00 89.44 127 TYR A C 1
ATOM 1022 O O . TYR A 1 127 ? 4.717 4.081 -0.191 1.00 89.44 127 TYR A O 1
ATOM 1030 N N . ALA A 1 128 ? 6.323 4.004 -1.765 1.00 91.88 128 ALA A N 1
ATOM 1031 C CA . ALA A 1 128 ? 6.550 2.571 -1.673 1.00 91.88 128 ALA A CA 1
ATOM 1032 C C . ALA A 1 128 ? 7.048 2.170 -0.280 1.00 91.88 128 ALA A C 1
ATOM 1034 O O . ALA A 1 128 ? 6.563 1.183 0.273 1.00 91.88 128 ALA A O 1
ATOM 1035 N N . GLU A 1 129 ? 7.948 2.952 0.322 1.00 91.44 129 GLU A N 1
ATOM 1036 C CA . GLU A 1 129 ? 8.416 2.714 1.694 1.00 91.44 129 GLU A CA 1
ATOM 1037 C C . GLU A 1 129 ? 7.274 2.753 2.714 1.00 91.44 129 GLU A C 1
ATOM 1039 O O . GLU A 1 129 ? 7.170 1.888 3.587 1.00 91.44 129 GLU A O 1
ATOM 1044 N N . LYS A 1 130 ? 6.354 3.710 2.578 1.00 92.94 130 LYS A N 1
ATOM 1045 C CA . LYS A 1 130 ? 5.181 3.805 3.460 1.00 92.94 130 LYS A CA 1
ATOM 1046 C C . LYS A 1 130 ? 4.211 2.653 3.244 1.00 92.94 130 LYS A C 1
ATOM 1048 O O . LYS A 1 130 ? 3.689 2.103 4.214 1.00 92.94 130 LYS A O 1
ATOM 1053 N N . ALA A 1 131 ? 3.985 2.273 1.988 1.00 94.31 131 ALA A N 1
ATOM 1054 C CA . ALA A 1 131 ? 3.050 1.219 1.629 1.00 94.31 131 ALA A CA 1
ATOM 1055 C C . ALA A 1 131 ? 3.471 -0.147 2.191 1.00 94.31 131 ALA A C 1
ATOM 1057 O O . ALA A 1 131 ? 2.607 -0.881 2.665 1.00 94.31 131 ALA A O 1
ATOM 1058 N N . LYS A 1 132 ? 4.775 -0.471 2.226 1.00 92.62 132 LYS A N 1
ATOM 1059 C CA . LYS A 1 132 ? 5.309 -1.768 2.704 1.00 92.62 132 LYS A CA 1
ATOM 1060 C C . LYS A 1 132 ? 4.822 -2.188 4.098 1.00 92.62 132 LYS A C 1
ATOM 1062 O O . LYS A 1 132 ? 4.695 -3.384 4.356 1.00 92.62 132 LYS A O 1
ATOM 1067 N N . LYS A 1 133 ? 4.474 -1.239 4.977 1.00 93.06 133 LYS A N 1
ATOM 1068 C CA . LYS A 1 133 ? 3.887 -1.524 6.305 1.00 93.06 133 LYS A CA 1
ATOM 1069 C C . LYS A 1 133 ? 2.577 -2.314 6.235 1.00 93.06 133 LYS A C 1
ATOM 1071 O O . LYS A 1 133 ? 2.215 -2.990 7.191 1.00 93.06 133 LYS A O 1
ATOM 1076 N N . HIS A 1 134 ? 1.891 -2.259 5.098 1.00 95.75 134 HIS A N 1
ATOM 1077 C CA . HIS A 1 134 ? 0.649 -2.978 4.840 1.00 95.75 134 HIS A CA 1
ATOM 1078 C C . HIS A 1 134 ? 0.853 -4.371 4.247 1.00 95.75 134 HIS A C 1
ATOM 1080 O O . HIS A 1 134 ? -0.104 -4.942 3.732 1.00 95.75 134 HIS A O 1
ATOM 1086 N N . LEU A 1 135 ? 2.072 -4.920 4.300 1.00 95.69 135 LEU A N 1
ATOM 1087 C CA . LEU A 1 135 ? 2.393 -6.255 3.799 1.00 95.69 135 LEU A CA 1
ATOM 1088 C C . LEU A 1 135 ? 1.927 -6.423 2.341 1.00 95.69 135 LEU A C 1
ATOM 1090 O O . LEU A 1 135 ? 2.236 -5.578 1.502 1.00 95.69 135 LEU A O 1
ATOM 1094 N N . THR A 1 136 ? 1.176 -7.482 2.030 1.00 95.75 136 THR A N 1
ATOM 1095 C CA . THR A 1 136 ? 0.741 -7.819 0.664 1.00 95.75 136 THR A CA 1
ATOM 1096 C C . THR A 1 136 ? 0.076 -6.650 -0.082 1.00 95.75 136 THR A C 1
ATOM 1098 O O . THR A 1 136 ? 0.608 -6.269 -1.124 1.00 95.75 136 THR A O 1
ATOM 1101 N N . PRO A 1 137 ? -1.003 -6.002 0.416 1.00 95.56 137 PRO A N 1
ATOM 1102 C CA . PRO A 1 137 ? -1.567 -4.807 -0.225 1.00 95.56 137 PRO A CA 1
ATOM 1103 C C . PRO A 1 137 ? -0.544 -3.704 -0.497 1.00 95.56 137 PRO A C 1
ATOM 1105 O O . PRO A 1 137 ? -0.559 -3.077 -1.556 1.00 95.56 137 PRO A O 1
ATOM 1108 N N . GLY A 1 138 ? 0.358 -3.486 0.460 1.00 95.56 138 GLY A N 1
ATOM 1109 C CA . GLY A 1 138 ? 1.437 -2.516 0.357 1.00 95.56 138 GLY A CA 1
ATOM 1110 C C . GLY A 1 138 ? 2.375 -2.805 -0.804 1.00 95.56 138 GLY A C 1
ATOM 1111 O O . GLY A 1 138 ? 2.609 -1.946 -1.649 1.00 95.56 138 GLY A O 1
ATOM 1112 N N . TYR A 1 139 ? 2.865 -4.040 -0.877 1.00 96.19 139 TYR A N 1
ATOM 1113 C CA . TYR A 1 139 ? 3.751 -4.491 -1.945 1.00 96.19 139 TYR A CA 1
ATOM 1114 C C . TYR A 1 139 ? 3.081 -4.504 -3.319 1.00 96.19 139 TYR A C 1
ATOM 1116 O O . TYR A 1 139 ? 3.721 -4.115 -4.292 1.00 96.19 139 TYR A O 1
ATOM 1124 N N . LEU A 1 140 ? 1.799 -4.868 -3.410 1.00 95.44 140 LEU A N 1
ATOM 1125 C CA . LEU A 1 140 ? 1.040 -4.784 -4.665 1.00 95.44 140 LEU A CA 1
ATOM 1126 C C . LEU A 1 140 ? 0.920 -3.338 -5.156 1.00 95.44 140 LEU A C 1
ATOM 1128 O O . LEU A 1 140 ? 1.092 -3.054 -6.342 1.00 95.44 140 LEU A O 1
ATOM 1132 N N . LEU A 1 141 ? 0.650 -2.417 -4.236 1.00 93.75 141 LEU A N 1
ATOM 1133 C CA . LEU A 1 141 ? 0.529 -0.999 -4.536 1.00 93.75 141 LEU A CA 1
ATOM 1134 C C . LEU A 1 141 ? 1.875 -0.387 -4.954 1.00 93.75 141 LEU A C 1
ATOM 1136 O O . LEU A 1 141 ? 1.927 0.361 -5.930 1.00 93.75 141 LEU A O 1
ATOM 1140 N N . SER A 1 142 ? 2.965 -0.765 -4.282 1.00 94.94 142 SER A N 1
ATOM 1141 C CA . SER A 1 142 ? 4.328 -0.393 -4.671 1.00 94.94 142 SER A CA 1
ATOM 1142 C C . SER A 1 142 ? 4.707 -0.966 -6.035 1.00 94.94 142 SER A C 1
ATOM 1144 O O . SER A 1 142 ? 5.221 -0.236 -6.876 1.00 94.94 142 SER A O 1
ATOM 1146 N N . ALA A 1 143 ? 4.427 -2.246 -6.293 1.00 94.94 143 ALA A N 1
ATOM 1147 C CA . ALA A 1 143 ? 4.712 -2.872 -7.582 1.00 94.94 143 ALA A CA 1
ATOM 1148 C C . ALA A 1 143 ? 4.025 -2.130 -8.731 1.00 94.94 143 ALA A C 1
ATOM 1150 O O . ALA A 1 143 ? 4.646 -1.862 -9.757 1.00 94.94 143 ALA A O 1
ATOM 1151 N N . HIS A 1 144 ? 2.769 -1.728 -8.539 1.00 91.75 144 HIS A N 1
ATOM 1152 C CA . HIS A 1 144 ? 2.079 -0.920 -9.531 1.00 91.75 144 HIS A CA 1
ATOM 1153 C C . HIS A 1 144 ? 2.721 0.455 -9.740 1.00 91.75 144 HIS A C 1
ATOM 1155 O O . HIS A 1 144 ? 2.878 0.885 -10.882 1.00 91.75 144 HIS A O 1
ATOM 1161 N N . ALA A 1 145 ? 3.115 1.133 -8.660 1.00 92.19 145 ALA A N 1
ATOM 1162 C CA . ALA A 1 145 ? 3.803 2.414 -8.763 1.00 92.19 145 ALA A CA 1
ATOM 1163 C C . ALA A 1 145 ? 5.092 2.299 -9.590 1.00 92.19 145 ALA A C 1
ATOM 1165 O O . ALA A 1 145 ? 5.332 3.124 -10.468 1.00 92.19 145 ALA A O 1
ATOM 1166 N N . TYR A 1 146 ? 5.868 1.234 -9.384 1.00 93.12 146 TYR A N 1
ATOM 1167 C CA . TYR A 1 146 ? 7.092 0.983 -10.142 1.00 93.12 146 TYR A CA 1
ATOM 1168 C C . TYR A 1 146 ? 6.857 0.575 -11.600 1.00 93.12 146 TYR A C 1
ATOM 1170 O O . TYR A 1 146 ? 7.620 1.000 -12.461 1.00 93.12 146 TYR A O 1
ATOM 1178 N N . ILE A 1 147 ? 5.794 -0.175 -11.912 1.00 90.94 147 ILE A N 1
ATOM 1179 C CA . ILE A 1 147 ? 5.402 -0.423 -13.314 1.00 90.94 147 ILE A CA 1
ATOM 1180 C C . ILE A 1 147 ? 5.093 0.897 -14.007 1.00 90.94 147 ILE A C 1
ATOM 1182 O O . ILE A 1 147 ? 5.524 1.130 -15.130 1.00 90.94 147 ILE A O 1
ATOM 1186 N N . TRP A 1 148 ? 4.380 1.783 -13.319 1.00 89.31 148 TRP A N 1
ATOM 1187 C CA . TRP A 1 148 ? 4.034 3.071 -13.887 1.00 89.31 148 TRP A CA 1
ATOM 1188 C C . TRP A 1 148 ? 5.259 3.983 -14.074 1.00 89.31 148 TRP A C 1
ATOM 1190 O O . TRP A 1 148 ? 5.386 4.643 -15.102 1.00 89.31 148 TRP A O 1
ATOM 1200 N N . LEU A 1 149 ? 6.195 3.971 -13.120 1.00 89.25 149 LEU A N 1
ATOM 1201 C CA . LEU A 1 149 ? 7.486 4.651 -13.256 1.00 89.25 149 LEU A CA 1
ATOM 1202 C C . LEU A 1 149 ? 8.301 4.100 -14.435 1.00 89.25 149 LEU A C 1
ATOM 1204 O O . LEU A 1 149 ? 8.918 4.865 -15.170 1.00 89.25 149 LEU A O 1
ATOM 1208 N N . ALA A 1 150 ? 8.280 2.786 -14.645 1.00 89.69 150 ALA A N 1
ATOM 1209 C CA . ALA A 1 150 ? 8.947 2.179 -15.785 1.00 89.69 150 ALA A CA 1
ATOM 1210 C C . ALA A 1 150 ? 8.319 2.605 -17.119 1.00 89.69 150 ALA A C 1
ATOM 1212 O O . ALA A 1 150 ? 9.041 2.955 -18.049 1.00 89.69 150 ALA A O 1
ATOM 1213 N N . ASP A 1 151 ? 6.985 2.634 -17.196 1.00 86.88 151 ASP A N 1
ATOM 1214 C CA . ASP A 1 151 ? 6.264 3.115 -18.377 1.00 86.88 151 ASP A CA 1
ATOM 1215 C C . ASP A 1 151 ? 6.605 4.600 -18.661 1.00 86.88 151 ASP A C 1
ATOM 1217 O O . ASP A 1 151 ? 6.759 4.987 -19.821 1.00 86.88 151 ASP A O 1
ATOM 1221 N N . LEU A 1 152 ? 6.809 5.429 -17.625 1.00 85.81 152 LEU A N 1
ATOM 1222 C CA . LEU A 1 152 ? 7.313 6.799 -17.792 1.00 85.81 152 LEU A CA 1
ATOM 1223 C C . LEU A 1 152 ? 8.717 6.857 -18.397 1.00 85.81 152 LEU A C 1
ATOM 1225 O O . LEU A 1 152 ? 8.921 7.585 -19.368 1.00 85.81 152 LEU A O 1
ATOM 1229 N N . TYR A 1 153 ? 9.679 6.132 -17.822 1.00 86.81 153 TYR A N 1
ATOM 1230 C CA . TYR A 1 153 ? 11.055 6.132 -18.324 1.00 86.81 153 TYR A CA 1
ATOM 1231 C C . TYR A 1 153 ? 11.127 5.614 -19.763 1.00 86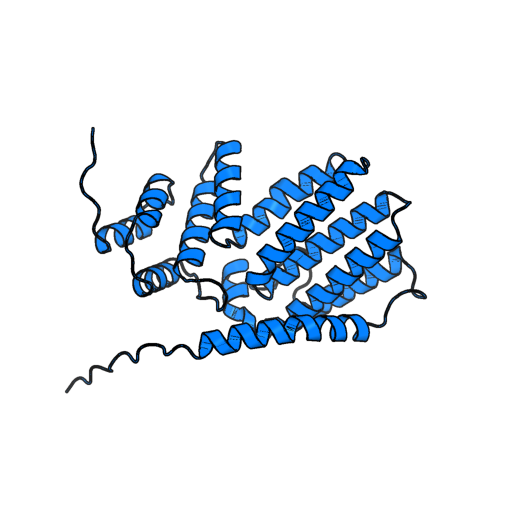.81 153 TYR A C 1
ATOM 1233 O O . TYR A 1 153 ? 11.840 6.178 -20.590 1.00 86.81 153 TYR A O 1
ATOM 1241 N N . HIS A 1 154 ? 10.335 4.591 -20.092 1.00 82.50 154 HIS A N 1
ATOM 1242 C CA . HIS A 1 154 ? 10.254 4.070 -21.452 1.00 82.50 154 HIS A CA 1
ATOM 1243 C C . HIS A 1 154 ? 9.781 5.142 -22.450 1.00 82.50 154 HIS A C 1
ATOM 1245 O O . HIS A 1 154 ? 10.325 5.258 -23.547 1.00 82.50 154 HIS A O 1
ATOM 1251 N N . HIS A 1 155 ? 8.817 5.985 -22.066 1.00 80.00 155 HIS A N 1
ATOM 1252 C CA . HIS A 1 155 ? 8.349 7.089 -22.907 1.00 80.00 155 HIS A CA 1
ATOM 1253 C C . HIS A 1 155 ? 9.355 8.246 -23.076 1.00 80.00 155 HIS A C 1
ATOM 1255 O O . HIS A 1 155 ? 9.217 9.008 -24.035 1.00 80.00 155 HIS A O 1
ATOM 1261 N N . ASP A 1 156 ? 10.356 8.381 -22.199 1.00 75.94 156 ASP A N 1
ATOM 1262 C CA . ASP A 1 156 ? 11.439 9.376 -22.324 1.00 75.94 156 ASP A CA 1
ATOM 1263 C C . ASP A 1 156 ? 12.465 8.995 -23.416 1.00 75.94 156 ASP A C 1
ATOM 1265 O O . ASP A 1 156 ? 13.229 9.837 -23.889 1.00 75.94 156 ASP A O 1
ATOM 1269 N N . GLY A 1 157 ? 12.479 7.730 -23.859 1.00 70.12 157 GLY A N 1
ATOM 1270 C CA . GLY A 1 157 ? 13.291 7.225 -24.977 1.00 70.12 157 GLY A CA 1
ATOM 1271 C C . GLY A 1 157 ? 14.803 7.146 -24.727 1.00 70.12 157 GLY A C 1
ATOM 1272 O O . GLY A 1 157 ? 15.501 6.503 -25.499 1.00 70.12 157 GLY A O 1
ATOM 1273 N N . ASN A 1 158 ? 15.313 7.759 -23.653 1.00 72.06 158 ASN A N 1
ATOM 1274 C CA . ASN A 1 158 ? 16.732 7.747 -23.270 1.00 72.06 158 ASN A CA 1
ATOM 1275 C C . ASN A 1 158 ? 16.986 7.127 -21.883 1.00 72.06 158 ASN A C 1
ATOM 1277 O O . ASN A 1 158 ? 18.095 7.240 -21.366 1.00 72.06 158 ASN A O 1
ATOM 1281 N N . ALA A 1 159 ? 15.972 6.508 -21.274 1.00 82.69 159 ALA A N 1
ATOM 1282 C CA . ALA A 1 159 ? 16.014 6.000 -19.901 1.00 82.69 159 ALA A CA 1
ATOM 1283 C C . ALA A 1 159 ? 15.711 4.491 -19.824 1.00 82.69 159 ALA A C 1
ATOM 1285 O O . ALA A 1 159 ? 15.033 4.023 -18.912 1.00 82.69 159 ALA A O 1
ATOM 1286 N N . GLU A 1 160 ? 16.161 3.712 -20.814 1.00 84.81 160 GLU A N 1
ATOM 1287 C CA . GLU A 1 160 ? 15.882 2.268 -20.896 1.00 84.81 160 GLU A CA 1
ATOM 1288 C C . GLU A 1 160 ? 16.417 1.493 -19.684 1.00 84.81 160 GLU A C 1
ATOM 1290 O O . GLU A 1 160 ? 15.755 0.579 -19.190 1.00 84.81 160 GLU A O 1
ATOM 1295 N N . ILE A 1 161 ? 17.583 1.888 -19.160 1.00 85.94 161 ILE A N 1
ATOM 1296 C CA . ILE A 1 161 ? 18.200 1.256 -17.987 1.00 85.94 161 ILE A CA 1
ATOM 1297 C C . ILE A 1 161 ? 17.339 1.498 -16.743 1.00 85.94 161 ILE A C 1
ATOM 1299 O O . ILE A 1 161 ? 17.030 0.559 -16.008 1.00 85.94 161 ILE A O 1
ATOM 1303 N N . GLU A 1 162 ? 16.929 2.741 -16.508 1.00 88.25 162 GLU A N 1
ATOM 1304 C CA . GLU A 1 162 ? 16.078 3.140 -15.389 1.00 88.25 162 GLU A CA 1
ATOM 1305 C C . GLU A 1 162 ? 14.701 2.475 -15.480 1.00 88.25 162 GLU A C 1
ATOM 1307 O O . GLU A 1 162 ? 14.166 1.978 -14.486 1.00 88.25 162 GLU A O 1
ATOM 1312 N N . ALA A 1 163 ? 14.155 2.382 -16.691 1.00 88.75 163 ALA A N 1
ATOM 1313 C CA . ALA A 1 163 ? 12.895 1.711 -16.956 1.00 88.75 163 ALA A CA 1
ATOM 1314 C C . ALA A 1 163 ? 12.975 0.200 -16.641 1.00 88.75 163 ALA A C 1
ATOM 1316 O O . ALA A 1 163 ? 12.104 -0.349 -15.953 1.00 88.75 163 ALA A O 1
ATOM 1317 N N . ALA A 1 164 ? 14.061 -0.468 -17.048 1.00 88.25 164 ALA A N 1
ATOM 1318 C CA . ALA A 1 164 ? 14.324 -1.866 -16.714 1.00 88.25 164 ALA A CA 1
ATOM 1319 C C . ALA A 1 164 ? 14.519 -2.075 -15.199 1.00 88.25 164 ALA A C 1
ATOM 1321 O O . ALA A 1 164 ? 13.999 -3.039 -14.631 1.00 88.25 164 ALA A O 1
ATOM 1322 N N . GLN A 1 165 ? 15.222 -1.165 -14.517 1.00 89.44 165 GLN A N 1
ATOM 1323 C CA . GLN A 1 165 ? 15.396 -1.201 -13.060 1.00 89.44 165 GLN A CA 1
ATOM 1324 C C . GLN A 1 165 ? 14.066 -1.033 -12.314 1.00 89.44 165 GLN A C 1
ATOM 1326 O O . GLN A 1 165 ? 13.796 -1.776 -11.366 1.00 89.44 165 GLN A O 1
ATOM 1331 N N . ALA A 1 166 ? 13.209 -0.112 -12.760 1.00 92.00 166 ALA A N 1
ATOM 1332 C CA . ALA A 1 166 ? 11.889 0.095 -12.178 1.00 92.00 166 ALA A CA 1
ATOM 1333 C C . ALA A 1 166 ? 11.008 -1.160 -12.319 1.00 92.00 166 ALA A C 1
ATOM 1335 O O . ALA A 1 166 ? 10.415 -1.607 -11.335 1.00 92.00 166 ALA A O 1
ATOM 1336 N N . TYR A 1 167 ? 10.993 -1.816 -13.483 1.00 91.31 167 TYR A N 1
ATOM 1337 C CA . TYR A 1 167 ? 10.290 -3.097 -13.615 1.00 91.31 167 TYR A CA 1
ATOM 1338 C C . TYR A 1 167 ? 10.901 -4.220 -12.766 1.00 91.31 167 TYR A C 1
ATOM 1340 O O . TYR A 1 167 ? 10.156 -5.038 -12.222 1.00 91.31 167 TYR A O 1
ATOM 1348 N N . ASN A 1 168 ? 12.231 -4.289 -12.648 1.00 92.56 168 ASN A N 1
ATOM 1349 C CA . ASN A 1 168 ? 12.880 -5.285 -11.794 1.00 92.56 168 ASN A CA 1
ATOM 1350 C C . ASN A 1 168 ? 12.383 -5.147 -10.349 1.00 92.56 168 ASN A C 1
ATOM 1352 O O . ASN A 1 168 ? 12.020 -6.144 -9.723 1.00 92.56 168 ASN A O 1
ATOM 1356 N N . LEU A 1 169 ? 12.291 -3.912 -9.843 1.00 94.19 169 LEU A N 1
ATOM 1357 C CA . LEU A 1 169 ? 11.719 -3.628 -8.526 1.00 94.19 169 LEU A CA 1
ATOM 1358 C C . LEU A 1 169 ? 10.240 -4.007 -8.440 1.00 94.19 169 LEU A C 1
ATOM 1360 O O . LEU A 1 169 ? 9.832 -4.615 -7.450 1.00 94.19 169 LEU A O 1
ATOM 1364 N N . ALA A 1 170 ? 9.445 -3.721 -9.473 1.00 94.75 170 ALA A N 1
ATOM 1365 C CA . ALA A 1 170 ? 8.048 -4.140 -9.504 1.00 94.75 170 ALA A CA 1
ATOM 1366 C C . ALA A 1 170 ? 7.893 -5.664 -9.387 1.00 94.75 170 ALA A C 1
ATOM 1368 O O . ALA A 1 170 ? 7.093 -6.137 -8.581 1.00 94.75 170 ALA A O 1
ATOM 1369 N N . LEU A 1 171 ? 8.686 -6.437 -10.134 1.00 95.06 171 LEU A N 1
ATOM 1370 C CA . LEU A 1 171 ? 8.681 -7.901 -10.066 1.00 95.06 171 LEU A CA 1
ATOM 1371 C C . LEU A 1 171 ? 9.131 -8.409 -8.694 1.00 95.06 171 LEU A C 1
ATOM 1373 O O . LEU A 1 171 ? 8.482 -9.293 -8.137 1.00 95.06 171 LEU A O 1
ATOM 1377 N N . ILE A 1 172 ? 10.189 -7.831 -8.117 1.00 96.50 172 ILE A N 1
ATOM 1378 C CA . ILE A 1 172 ? 10.631 -8.157 -6.751 1.00 96.50 172 ILE A CA 1
ATOM 1379 C C . ILE A 1 172 ? 9.491 -7.920 -5.757 1.00 96.50 172 ILE A C 1
ATOM 1381 O O . ILE A 1 172 ? 9.211 -8.783 -4.930 1.00 96.50 172 ILE A O 1
ATOM 1385 N N . TYR A 1 173 ? 8.787 -6.792 -5.853 1.00 96.69 173 TYR A N 1
ATOM 1386 C CA . TYR A 1 173 ? 7.672 -6.484 -4.959 1.00 96.69 173 TYR A CA 1
ATOM 1387 C C . TYR A 1 173 ? 6.452 -7.377 -5.169 1.00 96.69 173 TYR A C 1
ATOM 1389 O O . TYR A 1 173 ? 5.810 -7.729 -4.183 1.00 96.69 173 TYR A O 1
ATOM 1397 N N . LEU A 1 174 ? 6.160 -7.818 -6.392 1.00 96.38 174 LEU A N 1
ATOM 1398 C CA . LEU A 1 174 ? 5.129 -8.835 -6.615 1.00 96.38 174 LEU A CA 1
ATOM 1399 C C . LEU A 1 174 ? 5.495 -10.169 -5.947 1.00 96.38 174 LEU A C 1
ATOM 1401 O O . LEU A 1 174 ? 4.640 -10.785 -5.316 1.00 96.38 174 LEU A O 1
ATOM 1405 N N . TYR A 1 175 ? 6.764 -10.583 -5.998 1.00 97.25 175 TYR A N 1
ATOM 1406 C CA . TYR A 1 175 ? 7.227 -11.754 -5.245 1.00 97.25 175 TYR A CA 1
ATOM 1407 C C . TYR A 1 175 ? 7.185 -11.534 -3.725 1.00 97.25 175 TYR A C 1
ATOM 1409 O O . TYR A 1 175 ? 6.802 -12.447 -2.996 1.00 97.25 175 TYR A O 1
ATOM 1417 N N . CYS A 1 176 ? 7.505 -10.332 -3.232 1.00 96.94 176 CYS A N 1
ATOM 1418 C CA . CYS A 1 176 ? 7.301 -9.985 -1.821 1.00 96.94 176 CYS A CA 1
ATOM 1419 C C . CYS A 1 176 ? 5.832 -10.113 -1.410 1.00 96.94 176 CYS A C 1
ATOM 1421 O O . CYS A 1 176 ? 5.544 -10.670 -0.354 1.00 96.94 176 CYS A O 1
ATOM 1423 N N . ALA A 1 177 ? 4.909 -9.627 -2.244 1.00 96.19 177 ALA A N 1
ATOM 1424 C CA . ALA A 1 177 ? 3.476 -9.745 -2.009 1.00 96.19 177 ALA A CA 1
ATOM 1425 C C . ALA A 1 177 ? 3.034 -11.216 -1.957 1.00 96.19 177 ALA A C 1
ATOM 1427 O O . ALA A 1 177 ? 2.338 -11.599 -1.024 1.00 96.19 177 ALA A O 1
ATOM 1428 N N . LEU A 1 178 ? 3.488 -12.044 -2.903 1.00 96.00 178 LEU A N 1
ATOM 1429 C CA . LEU A 1 178 ? 3.168 -13.475 -2.955 1.00 96.00 178 LEU A CA 1
ATOM 1430 C C . LEU A 1 178 ? 3.616 -14.214 -1.684 1.00 96.00 178 LEU A C 1
ATOM 1432 O O . LEU A 1 178 ? 2.856 -14.957 -1.075 1.00 96.00 178 LEU A O 1
ATOM 1436 N N . GLU A 1 179 ? 4.850 -13.982 -1.246 1.00 95.75 179 GLU A N 1
ATOM 1437 C CA . GLU A 1 179 ? 5.427 -14.662 -0.080 1.00 95.75 179 GLU A CA 1
ATOM 1438 C C . GLU A 1 179 ? 4.864 -14.176 1.265 1.00 95.75 179 GLU A C 1
ATOM 1440 O O . GLU A 1 179 ? 4.909 -14.901 2.265 1.00 95.75 179 GLU A O 1
ATOM 1445 N N . LEU A 1 180 ? 4.367 -12.937 1.315 1.00 95.44 180 LEU A N 1
ATOM 1446 C CA . LEU A 1 180 ? 3.733 -12.359 2.499 1.00 95.44 180 LEU A CA 1
ATOM 1447 C C . LEU A 1 180 ? 2.224 -12.608 2.543 1.00 95.44 180 LEU A C 1
ATOM 1449 O O . LEU A 1 180 ? 1.625 -12.393 3.601 1.00 95.44 180 LEU A O 1
ATOM 1453 N N . GLU A 1 181 ? 1.608 -13.074 1.455 1.00 95.00 181 GLU A N 1
ATOM 1454 C CA . GLU A 1 181 ? 0.165 -13.318 1.360 1.00 95.00 181 GLU A CA 1
ATOM 1455 C C . GLU A 1 181 ? -0.374 -14.162 2.531 1.00 95.00 181 GLU A C 1
ATOM 1457 O O . GLU A 1 181 ? -1.329 -13.709 3.175 1.00 95.00 181 GLU A O 1
ATOM 1462 N N . PRO A 1 182 ? 0.266 -15.284 2.937 1.00 92.62 182 PRO A N 1
ATOM 1463 C CA . PRO A 1 182 ? -0.202 -16.093 4.067 1.00 92.62 182 PRO A CA 1
ATOM 1464 C C . PRO A 1 182 ? -0.232 -15.351 5.413 1.00 92.62 182 PRO A C 1
ATOM 1466 O O . PRO A 1 182 ? -0.984 -15.728 6.308 1.00 92.62 182 PRO A O 1
ATOM 1469 N N . TYR A 1 183 ? 0.567 -14.290 5.556 1.00 92.69 183 TYR A N 1
ATOM 1470 C CA . TYR A 1 183 ? 0.687 -13.469 6.768 1.00 92.69 183 TYR A CA 1
ATOM 1471 C C . TYR A 1 183 ? -0.123 -12.168 6.684 1.00 92.69 183 TYR A C 1
ATOM 1473 O O . TYR A 1 183 ? -0.059 -11.336 7.585 1.00 92.69 183 TYR A O 1
ATOM 1481 N N . SER A 1 184 ? -0.846 -11.954 5.582 1.00 94.88 184 SER A N 1
ATOM 1482 C CA . SER A 1 184 ? -1.459 -10.666 5.249 1.00 94.88 184 SER A CA 1
ATOM 1483 C C . SER A 1 184 ? -2.983 -10.703 5.225 1.00 94.88 184 SER A C 1
ATOM 1485 O O . SER A 1 184 ? -3.589 -9.778 4.692 1.00 94.88 184 SER A O 1
ATOM 1487 N N . LYS A 1 185 ? -3.631 -11.736 5.772 1.00 94.88 185 LYS A N 1
ATOM 1488 C CA . LYS A 1 185 ? -5.090 -11.914 5.679 1.00 94.88 185 LYS A CA 1
ATOM 1489 C C . LYS A 1 185 ? -5.863 -10.688 6.178 1.00 94.88 185 LYS A C 1
ATOM 1491 O O . LYS A 1 185 ? -6.764 -10.196 5.500 1.00 94.88 185 LYS A O 1
ATOM 1496 N N . GLU A 1 186 ? -5.484 -10.162 7.334 1.00 95.50 186 GLU A N 1
ATOM 1497 C CA . GLU A 1 186 ? -6.093 -8.989 7.959 1.00 95.50 186 GLU A CA 1
ATOM 1498 C C . GLU A 1 186 ? -5.776 -7.707 7.182 1.00 95.50 186 GLU A C 1
ATOM 1500 O O . GLU A 1 186 ? -6.637 -6.840 7.026 1.00 95.50 186 GLU A O 1
ATOM 1505 N N . ALA A 1 187 ? -4.559 -7.598 6.638 1.00 96.25 187 ALA A N 1
ATOM 1506 C CA . ALA A 1 187 ? -4.167 -6.474 5.796 1.00 96.25 187 ALA A CA 1
ATOM 1507 C C . ALA A 1 187 ? -4.954 -6.440 4.479 1.00 96.25 187 ALA A C 1
ATOM 1509 O O . ALA A 1 187 ? -5.469 -5.389 4.102 1.00 96.25 187 ALA A O 1
ATOM 1510 N N . ILE A 1 188 ? -5.110 -7.594 3.825 1.00 95.62 188 ILE A N 1
ATOM 1511 C CA . ILE A 1 188 ? -5.907 -7.782 2.608 1.00 95.62 188 ILE A CA 1
ATOM 1512 C C . ILE A 1 188 ? -7.369 -7.430 2.874 1.00 95.62 188 ILE A C 1
ATOM 1514 O O . ILE A 1 188 ? -7.957 -6.665 2.113 1.00 95.62 188 ILE A O 1
ATOM 1518 N N . TYR A 1 189 ? -7.941 -7.929 3.973 1.00 95.44 189 TYR A N 1
ATOM 1519 C CA . TYR A 1 189 ? -9.318 -7.616 4.345 1.00 95.44 189 TYR A CA 1
ATOM 1520 C C . TYR A 1 189 ? -9.515 -6.116 4.599 1.00 95.44 189 TYR A C 1
ATOM 1522 O O . TYR A 1 189 ? -10.476 -5.532 4.109 1.00 95.44 189 TYR A O 1
ATOM 1530 N N . ASN A 1 190 ? -8.599 -5.462 5.317 1.00 95.81 190 ASN A N 1
ATOM 1531 C CA . ASN A 1 190 ? -8.709 -4.023 5.554 1.00 95.81 190 ASN A CA 1
ATOM 1532 C C . ASN A 1 190 ? -8.567 -3.205 4.268 1.00 95.81 190 ASN A C 1
ATOM 1534 O O . ASN A 1 190 ? -9.231 -2.187 4.147 1.00 95.81 190 ASN A O 1
ATOM 1538 N N . ALA A 1 191 ? -7.699 -3.616 3.341 1.00 94.81 191 ALA A N 1
ATOM 1539 C CA . ALA A 1 191 ? -7.433 -2.891 2.100 1.00 94.81 191 ALA A CA 1
ATOM 1540 C C . ALA A 1 191 ? -8.537 -3.058 1.046 1.00 94.81 191 ALA A C 1
ATOM 1542 O O . ALA A 1 191 ? -8.804 -2.138 0.274 1.00 94.81 191 ALA A O 1
ATOM 1543 N N . TYR A 1 192 ? -9.136 -4.247 0.977 1.00 92.62 192 TYR A N 1
ATOM 1544 C CA . TYR A 1 192 ? -9.972 -4.658 -0.152 1.00 92.62 192 TYR A CA 1
ATOM 1545 C C . TYR A 1 192 ? -11.331 -5.240 0.259 1.00 92.62 192 TYR A C 1
ATOM 1547 O O . TYR A 1 192 ? -12.127 -5.631 -0.594 1.00 92.62 192 TYR A O 1
ATOM 1555 N N . GLY A 1 193 ? -11.619 -5.296 1.559 1.00 91.62 193 GLY A N 1
ATOM 1556 C CA . GLY A 1 193 ? -12.858 -5.843 2.092 1.00 91.62 193 GLY A CA 1
ATOM 1557 C C . GLY A 1 193 ? -12.968 -7.369 1.942 1.00 91.62 193 GLY A C 1
ATOM 1558 O O . GLY A 1 193 ? -11.966 -8.065 1.751 1.00 91.62 193 GLY A O 1
ATOM 1559 N N . PRO A 1 194 ? -14.193 -7.921 2.029 1.00 89.94 194 PRO A N 1
ATOM 1560 C CA . PRO A 1 194 ? -14.428 -9.366 1.977 1.00 89.94 194 PRO A CA 1
ATOM 1561 C C . PRO A 1 194 ? -14.111 -9.992 0.611 1.00 89.94 194 PRO A C 1
ATOM 1563 O O . PRO A 1 194 ? -13.912 -11.199 0.523 1.00 89.94 194 PRO A O 1
ATOM 1566 N N . GLU A 1 195 ? -14.051 -9.186 -0.449 1.00 86.94 195 GLU A N 1
ATOM 1567 C CA . GLU A 1 195 ? -13.728 -9.634 -1.807 1.00 86.94 195 GLU A CA 1
ATOM 1568 C C . GLU A 1 195 ? -12.211 -9.846 -2.007 1.00 86.94 195 GLU A C 1
ATOM 1570 O O . GLU A 1 195 ? -11.791 -10.471 -2.986 1.00 86.94 195 GLU A O 1
ATOM 1575 N N . GLY A 1 196 ? -11.383 -9.365 -1.071 1.00 89.69 196 GLY A N 1
ATOM 1576 C CA . GLY A 1 196 ? -9.943 -9.607 -1.032 1.00 89.69 196 GLY A CA 1
ATOM 1577 C C . GLY A 1 196 ? -9.209 -9.156 -2.297 1.00 89.69 196 GLY A C 1
ATOM 1578 O O . GLY A 1 196 ? -9.549 -8.150 -2.917 1.00 89.69 196 GLY A O 1
ATOM 1579 N N . LEU A 1 197 ? -8.194 -9.920 -2.708 1.00 88.38 197 LEU A N 1
ATOM 1580 C CA . LEU A 1 197 ? -7.337 -9.579 -3.851 1.00 88.38 197 LEU A CA 1
ATOM 1581 C C . LEU A 1 197 ? -8.088 -9.442 -5.183 1.00 88.38 197 LEU A C 1
ATOM 1583 O O . LEU A 1 197 ? -7.591 -8.779 -6.082 1.00 88.38 197 LEU A O 1
ATOM 1587 N N . SER A 1 198 ? -9.317 -9.948 -5.316 1.00 83.81 198 SER A N 1
ATOM 1588 C CA . SER A 1 198 ? -10.119 -9.690 -6.521 1.00 83.81 198 SER A CA 1
ATOM 1589 C C . SER A 1 198 ? -10.424 -8.196 -6.743 1.00 83.81 198 SER A C 1
ATOM 1591 O O . SER A 1 198 ? -10.714 -7.784 -7.867 1.00 83.81 198 SER A O 1
ATOM 1593 N N . LYS A 1 199 ? -10.322 -7.372 -5.689 1.00 81.75 199 LYS A N 1
ATOM 1594 C CA . LYS A 1 199 ? -10.425 -5.907 -5.739 1.00 81.75 199 LYS A CA 1
ATOM 1595 C C . LYS A 1 199 ? -9.081 -5.187 -5.772 1.00 81.75 199 LYS A C 1
ATOM 1597 O O . LYS A 1 199 ? -9.088 -3.956 -5.836 1.00 81.75 199 LYS A O 1
ATOM 1602 N N . SER A 1 200 ? -7.943 -5.889 -5.812 1.00 72.06 200 SER A N 1
ATOM 1603 C CA . SER A 1 200 ? -6.655 -5.279 -6.177 1.00 72.06 200 SER A CA 1
ATOM 1604 C C . SER A 1 200 ? -6.644 -5.028 -7.697 1.00 72.06 200 SER A C 1
ATOM 1606 O O . SER A 1 200 ? -5.878 -5.569 -8.486 1.00 72.06 200 SER A O 1
ATOM 1608 N N . ASN A 1 201 ? -7.583 -4.182 -8.127 1.00 61.50 201 ASN A N 1
ATOM 1609 C CA . ASN A 1 201 ? -8.057 -3.923 -9.492 1.00 61.50 201 ASN A CA 1
ATOM 1610 C C . ASN A 1 201 ? -7.012 -3.339 -10.454 1.00 61.50 201 ASN A C 1
ATOM 1612 O O . ASN A 1 201 ? -7.329 -2.920 -11.561 1.00 61.50 201 ASN A O 1
ATOM 1616 N N . VAL A 1 202 ? -5.772 -3.293 -10.012 1.00 62.84 202 VAL A N 1
ATOM 1617 C CA . VAL A 1 202 ? -4.684 -2.573 -10.633 1.00 62.84 202 VAL A CA 1
ATOM 1618 C C . VAL A 1 202 ? -4.029 -3.406 -11.736 1.00 62.84 202 VAL A C 1
ATOM 1620 O O . VAL A 1 202 ? -3.569 -2.868 -12.736 1.00 62.84 202 VAL A O 1
ATOM 1623 N N . PHE A 1 203 ? -4.057 -4.731 -11.583 1.00 68.69 203 PHE A N 1
ATOM 1624 C CA . PHE A 1 203 ? -3.536 -5.685 -12.561 1.00 68.69 203 PHE A CA 1
ATOM 1625 C C . PHE A 1 203 ? -4.634 -6.398 -13.357 1.00 68.69 203 PHE A C 1
ATOM 1627 O O . PHE A 1 203 ? -4.324 -7.139 -14.282 1.00 68.69 203 PHE A O 1
ATOM 1634 N N . GLY A 1 204 ? -5.907 -6.246 -12.970 1.00 69.00 204 GLY A N 1
ATOM 1635 C CA . GLY A 1 204 ? -7.029 -6.986 -13.565 1.00 69.00 204 GLY A CA 1
ATOM 1636 C C . GLY A 1 204 ? -7.014 -8.503 -13.310 1.00 69.00 204 GLY A C 1
ATOM 1637 O O . GLY A 1 204 ? -7.854 -9.217 -13.850 1.00 69.00 204 GLY A O 1
ATOM 1638 N N . ASN A 1 205 ? -6.089 -8.993 -12.480 1.00 76.69 205 ASN A N 1
ATOM 1639 C CA . ASN A 1 205 ? -5.889 -10.408 -12.173 1.00 76.69 205 ASN A CA 1
ATOM 1640 C C . ASN A 1 205 ? -6.395 -10.748 -10.766 1.00 76.69 205 ASN A C 1
ATOM 1642 O O . ASN A 1 205 ? -6.426 -9.889 -9.889 1.00 76.69 205 ASN A O 1
ATOM 1646 N N . ARG A 1 206 ? -6.797 -12.007 -10.551 1.00 79.94 206 ARG A N 1
ATOM 1647 C CA . ARG A 1 206 ? -7.409 -12.456 -9.284 1.00 79.94 206 ARG A CA 1
ATOM 1648 C C . ARG A 1 206 ? -6.404 -12.965 -8.252 1.00 79.94 206 ARG A C 1
ATOM 1650 O O . ARG A 1 206 ? -6.749 -13.046 -7.078 1.00 79.94 206 ARG A O 1
ATOM 1657 N N . ASP A 1 207 ? -5.196 -13.297 -8.685 1.00 89.19 207 ASP A N 1
ATOM 1658 C CA . ASP A 1 207 ? -4.133 -13.869 -7.866 1.00 89.19 207 ASP A CA 1
ATOM 1659 C C . ASP A 1 207 ? -2.776 -13.245 -8.226 1.00 89.19 207 ASP A C 1
ATOM 1661 O O . ASP A 1 207 ? -2.569 -12.759 -9.342 1.00 89.19 207 ASP A O 1
ATOM 1665 N N . ILE A 1 208 ? -1.851 -13.247 -7.265 1.00 93.50 208 ILE A N 1
ATOM 1666 C CA . ILE A 1 208 ? -0.552 -12.573 -7.395 1.00 93.50 208 ILE A CA 1
ATOM 1667 C C . ILE A 1 208 ? 0.341 -13.280 -8.424 1.00 93.50 208 ILE A C 1
ATOM 1669 O O . ILE A 1 208 ? 1.107 -12.622 -9.128 1.00 93.50 208 ILE A O 1
ATOM 1673 N N . GLN A 1 209 ? 0.212 -14.600 -8.583 1.00 93.44 209 GLN A N 1
ATOM 1674 C CA . GLN A 1 209 ? 0.991 -15.358 -9.563 1.00 93.44 209 GLN A CA 1
ATOM 1675 C C . GLN A 1 209 ? 0.672 -14.908 -10.997 1.00 93.44 209 GLN A C 1
ATOM 1677 O O . GLN A 1 209 ? 1.585 -14.675 -11.789 1.00 93.44 209 GLN A O 1
ATOM 1682 N N . SER A 1 210 ? -0.607 -14.702 -11.310 1.00 91.75 210 SER A N 1
ATOM 1683 C CA . SER A 1 210 ? -1.062 -14.134 -12.581 1.00 91.75 210 SER A CA 1
ATOM 1684 C C . SER A 1 210 ? -0.558 -12.700 -12.782 1.00 91.75 210 SER A C 1
ATOM 1686 O O . SER A 1 210 ? -0.171 -12.333 -13.891 1.00 91.75 210 SER A O 1
ATOM 1688 N N . MET A 1 211 ? -0.483 -11.893 -11.714 1.00 92.50 211 MET A N 1
ATOM 1689 C CA . MET A 1 211 ? 0.098 -10.540 -11.772 1.00 92.50 211 MET A CA 1
ATOM 1690 C C . MET A 1 211 ? 1.596 -10.569 -12.105 1.00 92.50 211 MET A C 1
ATOM 1692 O O . MET A 1 211 ? 2.050 -9.753 -12.907 1.00 92.50 211 MET A O 1
ATOM 1696 N N . ILE A 1 212 ? 2.353 -11.513 -11.529 1.00 93.94 212 ILE A N 1
ATOM 1697 C CA . ILE A 1 212 ? 3.778 -11.728 -11.833 1.00 93.94 212 ILE A CA 1
ATOM 1698 C C . ILE A 1 212 ? 3.954 -12.095 -13.303 1.00 93.94 212 ILE A C 1
ATOM 1700 O O . ILE A 1 212 ? 4.759 -11.465 -13.986 1.00 93.94 212 ILE A O 1
ATOM 1704 N N . SER A 1 213 ? 3.195 -13.078 -13.798 1.00 91.19 213 SER A N 1
ATOM 1705 C CA . SER A 1 213 ? 3.257 -13.503 -15.201 1.00 91.19 213 SER A CA 1
ATOM 1706 C C . SER A 1 213 ? 2.975 -12.334 -16.146 1.00 91.19 213 SER A C 1
ATOM 1708 O O . SER A 1 213 ? 3.787 -12.053 -17.025 1.00 91.19 213 SER A O 1
ATOM 1710 N N . TYR A 1 214 ? 1.902 -11.578 -15.892 1.00 89.19 214 TYR A N 1
ATOM 1711 C CA . TYR A 1 214 ? 1.548 -10.391 -16.671 1.00 89.19 214 TYR A CA 1
ATOM 1712 C C . TYR A 1 214 ? 2.658 -9.326 -16.675 1.00 89.19 214 TYR A C 1
ATOM 1714 O O . TYR A 1 214 ? 3.051 -8.830 -17.732 1.00 89.19 214 TYR A O 1
ATOM 1722 N N . ALA A 1 215 ? 3.201 -8.975 -15.504 1.00 90.38 215 ALA A N 1
ATOM 1723 C CA . ALA A 1 215 ? 4.271 -7.981 -15.405 1.00 90.38 215 ALA A CA 1
ATOM 1724 C C . ALA A 1 215 ? 5.556 -8.450 -16.111 1.00 90.38 215 ALA A C 1
ATOM 1726 O O . ALA A 1 215 ? 6.249 -7.657 -16.747 1.00 90.38 215 ALA A O 1
ATOM 1727 N N . TYR A 1 216 ? 5.857 -9.746 -16.031 1.00 90.62 216 TYR A N 1
ATOM 1728 C CA . TYR A 1 216 ? 7.035 -10.348 -16.644 1.00 90.62 216 TYR A CA 1
ATOM 1729 C C . TYR A 1 216 ? 6.930 -10.419 -18.171 1.00 90.62 216 TYR A C 1
ATOM 1731 O O . TYR A 1 216 ? 7.926 -10.209 -18.867 1.00 90.62 216 TYR A O 1
ATOM 1739 N N . GLU A 1 217 ? 5.736 -10.682 -18.703 1.00 87.94 217 GLU A N 1
ATOM 1740 C CA . GLU A 1 217 ? 5.439 -10.592 -20.136 1.00 87.94 217 GLU A CA 1
ATOM 1741 C C . GLU A 1 217 ? 5.580 -9.156 -20.641 1.00 87.94 217 GLU A C 1
ATOM 1743 O O . GLU A 1 217 ? 6.285 -8.927 -21.624 1.00 87.94 217 GLU A O 1
ATOM 1748 N N . LYS A 1 218 ? 5.009 -8.176 -19.926 1.00 84.44 218 LYS A N 1
ATOM 1749 C CA . LYS A 1 218 ? 5.193 -6.752 -20.245 1.00 84.44 218 LYS A CA 1
ATOM 1750 C C . LYS A 1 218 ? 6.670 -6.362 -20.294 1.00 84.44 218 LYS A C 1
ATOM 1752 O O . LYS A 1 218 ? 7.092 -5.725 -21.253 1.00 84.44 218 LYS A O 1
ATOM 1757 N N . TYR A 1 219 ? 7.469 -6.794 -19.318 1.00 85.81 219 TYR A N 1
ATOM 1758 C CA . TYR A 1 219 ? 8.916 -6.564 -19.328 1.00 85.81 219 TYR A CA 1
ATOM 1759 C C . TYR A 1 219 ? 9.581 -7.066 -20.614 1.00 85.81 219 TYR A C 1
ATOM 1761 O O . TYR A 1 219 ? 10.395 -6.368 -21.210 1.00 85.81 219 TYR A O 1
ATOM 1769 N N . ALA A 1 220 ? 9.230 -8.276 -21.060 1.00 82.50 220 ALA A N 1
ATOM 1770 C CA . ALA A 1 220 ? 9.827 -8.867 -22.255 1.00 82.50 220 ALA A CA 1
ATOM 1771 C C . ALA A 1 220 ? 9.486 -8.094 -23.535 1.00 82.50 220 ALA A C 1
ATOM 1773 O O . ALA A 1 220 ? 10.318 -8.032 -24.437 1.00 82.50 220 ALA A O 1
ATOM 1774 N N . ILE A 1 221 ? 8.293 -7.495 -23.607 1.00 79.69 221 ILE A N 1
ATOM 1775 C CA . ILE A 1 221 ? 7.889 -6.646 -24.735 1.00 79.69 221 ILE A CA 1
ATOM 1776 C C . ILE A 1 221 ? 8.763 -5.387 -24.803 1.00 79.69 221 ILE A C 1
ATOM 1778 O O . ILE A 1 221 ? 9.157 -4.989 -25.895 1.00 79.69 221 ILE A O 1
ATOM 1782 N N . TYR A 1 222 ? 9.078 -4.780 -23.656 1.00 73.94 222 TYR A N 1
ATOM 1783 C CA . TYR A 1 222 ? 9.795 -3.503 -23.607 1.00 73.94 222 TYR A CA 1
ATOM 1784 C C . TYR A 1 222 ? 11.321 -3.623 -23.711 1.00 73.94 222 TYR A C 1
ATOM 1786 O O . TYR A 1 222 ? 11.937 -2.730 -24.282 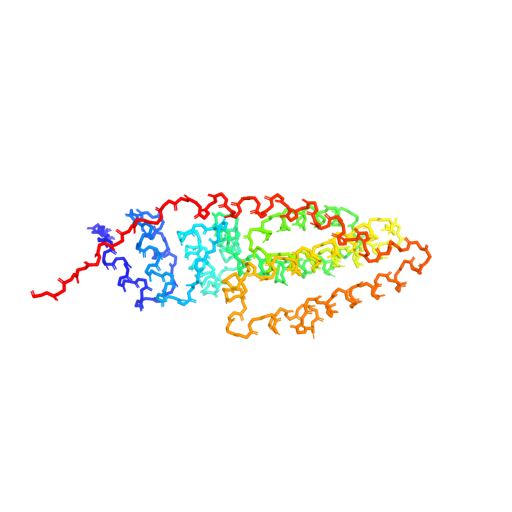1.00 73.94 222 TYR A O 1
ATOM 1794 N N . TYR A 1 223 ? 11.927 -4.702 -23.199 1.00 70.75 223 TYR A N 1
ATOM 1795 C CA . TYR A 1 223 ? 13.396 -4.826 -23.091 1.00 70.75 223 TYR A CA 1
ATOM 1796 C C . TYR A 1 223 ? 13.979 -6.054 -23.805 1.00 70.75 223 TYR A C 1
ATOM 1798 O O . TYR A 1 223 ? 15.174 -6.324 -23.726 1.00 70.75 223 TYR A O 1
ATOM 1806 N N . GLY A 1 224 ? 13.143 -6.820 -24.511 1.00 66.19 224 GLY A N 1
ATOM 1807 C CA . GLY A 1 224 ? 13.568 -8.026 -25.214 1.00 66.19 224 GLY A CA 1
ATOM 1808 C C . GLY A 1 224 ? 13.866 -9.210 -24.285 1.00 66.19 224 GLY A C 1
ATOM 1809 O O . GLY A 1 224 ? 14.114 -9.092 -23.086 1.00 66.19 224 GLY A O 1
ATOM 1810 N N . SER A 1 225 ? 13.821 -10.421 -24.842 1.00 62.00 225 SER A N 1
ATOM 1811 C CA . SER A 1 225 ? 13.966 -11.661 -24.067 1.00 62.00 225 SER A CA 1
ATOM 1812 C C . SER A 1 225 ? 15.405 -11.986 -23.648 1.00 62.00 225 SER A C 1
ATOM 1814 O O . SER A 1 225 ? 15.589 -12.801 -22.748 1.00 62.00 225 SER A O 1
ATOM 1816 N N . 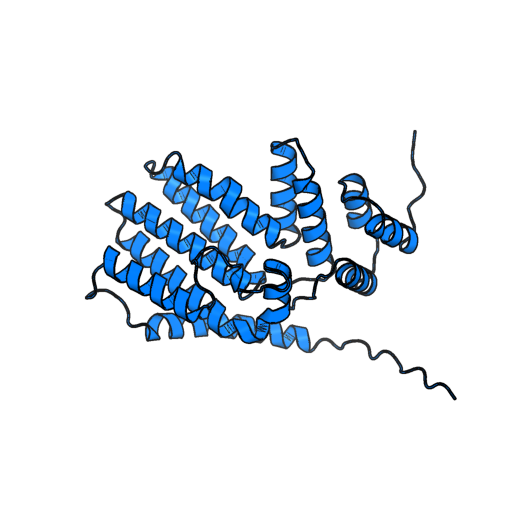ALA A 1 226 ? 16.413 -11.400 -24.303 1.00 56.03 226 ALA A N 1
ATOM 1817 C CA . ALA A 1 226 ? 17.823 -11.767 -24.136 1.00 56.03 226 ALA A CA 1
ATOM 1818 C C . ALA A 1 226 ? 18.499 -11.126 -22.909 1.00 56.03 226 ALA A C 1
ATOM 1820 O O . ALA A 1 226 ? 19.438 -11.702 -22.368 1.00 56.03 226 ALA A O 1
ATOM 1821 N N . GLU A 1 227 ? 18.003 -9.977 -22.442 1.00 63.16 227 GLU A N 1
ATOM 1822 C CA . GLU A 1 227 ? 18.591 -9.224 -21.318 1.00 63.16 227 GLU A CA 1
ATOM 1823 C C . GLU A 1 227 ? 17.816 -9.403 -20.002 1.00 63.16 227 GLU A C 1
ATOM 1825 O O . GLU A 1 227 ? 18.191 -8.877 -18.954 1.00 63.16 227 GLU A O 1
ATOM 1830 N N . ARG A 1 228 ? 16.734 -10.192 -20.025 1.00 72.56 228 ARG A N 1
ATOM 1831 C CA . ARG A 1 228 ? 15.841 -10.364 -18.880 1.00 72.56 228 ARG A CA 1
ATOM 1832 C C . ARG A 1 228 ? 16.380 -11.395 -17.884 1.00 72.56 228 ARG A C 1
ATOM 1834 O O . ARG A 1 228 ? 16.564 -12.559 -18.253 1.00 72.56 228 ARG A O 1
ATOM 1841 N N . PRO A 1 229 ? 16.498 -11.051 -16.588 1.00 80.88 229 PRO A N 1
ATOM 1842 C CA . PRO A 1 229 ? 16.765 -12.042 -15.557 1.00 80.88 229 PRO A CA 1
ATOM 1843 C C . PRO A 1 229 ? 15.697 -13.145 -15.536 1.00 80.88 229 PRO A C 1
ATOM 1845 O O . PRO A 1 229 ? 14.496 -12.911 -15.718 1.00 80.88 229 PRO A O 1
ATOM 1848 N N . HIS A 1 230 ? 16.121 -14.378 -15.273 1.00 86.44 230 HIS A N 1
ATOM 1849 C CA . HIS A 1 230 ? 15.191 -15.480 -15.044 1.00 86.44 230 HIS A CA 1
ATOM 1850 C C . HIS A 1 230 ? 14.311 -15.199 -13.809 1.00 86.44 230 HIS A C 1
ATOM 1852 O O . HIS A 1 230 ? 14.781 -14.587 -12.853 1.00 86.44 230 HIS A O 1
ATOM 1858 N N . LEU A 1 231 ? 13.062 -15.687 -13.774 1.00 87.12 231 LEU A N 1
ATOM 1859 C CA . LEU A 1 231 ? 12.127 -15.452 -12.653 1.00 87.12 231 LEU A CA 1
ATOM 1860 C C . LEU A 1 231 ? 12.714 -15.764 -11.268 1.00 87.12 231 LEU A C 1
ATOM 1862 O O . LEU A 1 231 ? 12.424 -15.075 -10.289 1.00 87.12 231 LEU A O 1
ATOM 1866 N N . SER A 1 232 ? 13.576 -16.780 -11.193 1.00 89.50 232 SER A N 1
ATOM 1867 C CA . SER A 1 232 ? 14.264 -17.173 -9.958 1.00 89.50 232 SER A CA 1
ATOM 1868 C C . SER A 1 232 ? 15.147 -16.070 -9.366 1.00 89.50 232 SER A C 1
ATOM 1870 O O . SER A 1 232 ? 15.343 -16.060 -8.152 1.00 89.50 232 SER A O 1
ATOM 1872 N N . TYR A 1 233 ? 15.653 -15.137 -10.181 1.00 92.12 233 TYR A N 1
ATOM 1873 C CA . TYR A 1 233 ? 16.392 -13.968 -9.707 1.00 92.12 233 TYR A CA 1
ATOM 1874 C C . TYR A 1 233 ? 15.502 -13.078 -8.834 1.00 92.12 233 TYR A C 1
ATOM 1876 O O . TYR A 1 233 ? 15.831 -12.845 -7.673 1.00 92.12 233 TYR A O 1
ATOM 1884 N N . PHE A 1 234 ? 14.339 -12.656 -9.343 1.00 93.38 234 PHE A N 1
ATOM 1885 C CA . PHE A 1 234 ? 13.429 -11.768 -8.610 1.00 93.38 234 PHE A CA 1
ATOM 1886 C C . PHE A 1 234 ? 12.925 -12.410 -7.322 1.00 93.38 234 PHE A C 1
ATOM 1888 O O . PHE A 1 234 ? 12.897 -11.767 -6.276 1.00 93.38 234 PHE A O 1
ATOM 1895 N N . HIS A 1 235 ? 12.609 -13.705 -7.376 1.00 93.00 235 HIS A N 1
ATOM 1896 C CA . HIS A 1 235 ? 12.220 -14.460 -6.192 1.00 93.00 235 HIS A CA 1
ATOM 1897 C C . HIS A 1 235 ? 13.353 -14.508 -5.148 1.00 93.00 235 HIS A C 1
ATOM 1899 O O . HIS A 1 235 ? 13.115 -14.297 -3.958 1.00 93.00 235 HIS A O 1
ATOM 1905 N N . LYS A 1 236 ? 14.605 -14.740 -5.563 1.00 94.56 236 LYS A N 1
ATOM 1906 C CA . LYS A 1 236 ? 15.760 -14.745 -4.650 1.00 94.56 236 LYS A CA 1
ATOM 1907 C C . LYS A 1 236 ? 15.977 -13.382 -3.990 1.00 94.56 236 LYS A C 1
ATOM 1909 O O . LYS A 1 236 ? 16.256 -13.340 -2.794 1.00 94.56 236 LYS A O 1
ATOM 1914 N N . GLU A 1 237 ? 15.853 -12.291 -4.741 1.00 95.12 237 GLU A N 1
ATOM 1915 C CA . GLU A 1 237 ? 15.983 -10.935 -4.194 1.00 95.12 237 GLU A CA 1
ATOM 1916 C C . GLU A 1 237 ? 14.831 -10.595 -3.240 1.00 95.12 237 GLU A C 1
ATOM 1918 O O . GLU A 1 237 ? 15.078 -10.101 -2.140 1.00 95.12 237 GLU A O 1
ATOM 1923 N N . ALA A 1 238 ? 13.595 -10.968 -3.585 1.00 95.19 238 ALA A N 1
ATOM 1924 C CA . ALA A 1 238 ? 12.445 -10.817 -2.696 1.00 95.19 238 ALA A CA 1
ATOM 1925 C C . ALA A 1 238 ? 12.668 -11.528 -1.353 1.00 95.19 238 ALA A C 1
ATOM 1927 O O . ALA A 1 238 ? 12.423 -10.941 -0.299 1.00 95.19 238 ALA A O 1
ATOM 1928 N N . LYS A 1 239 ? 13.212 -12.756 -1.356 1.00 93.62 239 LYS A N 1
ATOM 1929 C CA . LYS A 1 239 ? 13.494 -13.506 -0.116 1.00 93.62 239 LYS A CA 1
ATOM 1930 C C . LYS A 1 239 ? 14.409 -12.762 0.852 1.00 93.62 239 LYS A C 1
ATOM 1932 O O . LYS A 1 239 ? 14.218 -12.893 2.058 1.00 93.62 239 LYS A O 1
ATOM 1937 N N . LYS A 1 240 ? 15.374 -11.980 0.358 1.00 92.81 240 LYS A N 1
ATOM 1938 C CA . LYS A 1 240 ? 16.249 -11.175 1.225 1.00 92.81 240 LYS A CA 1
ATOM 1939 C C . LYS A 1 240 ? 15.433 -10.143 2.006 1.00 92.81 240 LYS A C 1
ATOM 1941 O O . LYS A 1 240 ? 15.534 -10.098 3.224 1.00 92.81 240 LYS A O 1
ATOM 1946 N N . ILE A 1 241 ? 14.561 -9.415 1.306 1.00 92.12 241 ILE A N 1
ATOM 1947 C CA . ILE A 1 241 ? 13.668 -8.400 1.886 1.00 92.12 241 ILE A CA 1
ATOM 1948 C C . ILE A 1 241 ? 12.682 -9.042 2.874 1.00 92.12 241 ILE A C 1
ATOM 1950 O O . ILE A 1 241 ? 12.461 -8.544 3.975 1.00 92.12 241 ILE A O 1
ATOM 1954 N N . ILE A 1 242 ? 12.081 -10.172 2.495 1.00 92.69 242 ILE A N 1
ATOM 1955 C CA . ILE A 1 242 ? 11.044 -10.833 3.299 1.00 92.69 242 ILE A CA 1
ATOM 1956 C C . ILE A 1 242 ? 11.599 -11.368 4.620 1.00 92.69 242 ILE A C 1
ATOM 1958 O O . ILE A 1 242 ? 10.886 -11.349 5.623 1.00 92.69 242 ILE A O 1
ATOM 1962 N N . ASN A 1 243 ? 12.839 -11.861 4.641 1.00 89.75 243 ASN A N 1
ATOM 1963 C CA . ASN A 1 243 ? 13.428 -12.420 5.857 1.00 89.75 243 ASN A CA 1
ATOM 1964 C C . ASN A 1 243 ? 13.501 -11.383 6.987 1.00 89.75 243 ASN A C 1
ATOM 1966 O O . ASN A 1 243 ? 13.168 -11.710 8.124 1.00 89.75 243 ASN A O 1
ATOM 1970 N N . GLU A 1 244 ? 13.836 -10.132 6.667 1.00 85.25 244 GLU A N 1
ATOM 1971 C CA . GLU A 1 244 ? 13.848 -9.021 7.630 1.00 85.25 244 GLU A CA 1
ATOM 1972 C C . GLU A 1 244 ? 12.436 -8.730 8.168 1.00 85.25 244 GLU A C 1
ATOM 1974 O O . GLU A 1 244 ? 12.225 -8.518 9.361 1.00 85.25 244 GLU A O 1
ATOM 1979 N N . ILE A 1 245 ? 11.426 -8.788 7.299 1.00 86.81 245 ILE A N 1
ATOM 1980 C CA . ILE A 1 245 ? 10.030 -8.513 7.669 1.00 86.81 245 ILE A CA 1
ATOM 1981 C C . ILE A 1 245 ? 9.451 -9.632 8.530 1.00 86.81 245 ILE A C 1
ATOM 1983 O O . ILE A 1 245 ? 8.770 -9.359 9.516 1.00 86.81 245 ILE A O 1
ATOM 1987 N N . LYS A 1 246 ? 9.729 -10.894 8.187 1.00 85.50 246 LYS A N 1
ATOM 1988 C CA . LYS A 1 246 ? 9.269 -12.054 8.962 1.00 85.50 246 LYS A CA 1
ATOM 1989 C C . LYS A 1 246 ? 9.863 -12.061 10.371 1.00 85.50 246 LYS A C 1
ATOM 1991 O O . LYS A 1 246 ? 9.151 -12.424 11.306 1.00 85.50 246 LYS A O 1
ATOM 1996 N N . GLN A 1 247 ? 11.113 -11.622 10.532 1.00 84.00 247 GLN A N 1
ATOM 1997 C CA . GLN A 1 247 ? 11.718 -11.420 11.852 1.00 84.00 247 GLN A CA 1
ATOM 1998 C C . GLN A 1 247 ? 10.939 -10.368 12.654 1.00 84.00 247 GLN A C 1
ATOM 2000 O O . GLN A 1 247 ? 10.431 -10.683 13.726 1.00 84.00 247 GLN A O 1
ATOM 2005 N N . ASN A 1 248 ? 10.694 -9.189 12.073 1.00 81.69 248 ASN A N 1
ATOM 2006 C CA . ASN A 1 248 ? 9.938 -8.118 12.735 1.00 81.69 248 ASN A CA 1
ATOM 2007 C C . ASN A 1 248 ? 8.509 -8.529 13.141 1.00 81.69 248 ASN A C 1
ATOM 2009 O O . ASN A 1 248 ? 8.042 -8.167 14.221 1.00 81.69 248 ASN A O 1
ATOM 2013 N N . ILE A 1 249 ? 7.808 -9.294 12.295 1.00 82.12 249 ILE A N 1
ATOM 2014 C CA . ILE A 1 249 ? 6.466 -9.817 12.612 1.00 82.12 249 ILE A CA 1
ATOM 2015 C C . ILE A 1 249 ? 6.534 -10.815 13.778 1.00 82.12 249 ILE A C 1
ATOM 2017 O O . ILE A 1 249 ? 5.682 -10.787 14.669 1.00 82.12 249 ILE A O 1
ATOM 2021 N N . SER A 1 250 ? 7.541 -11.692 13.782 1.00 77.88 250 SER A N 1
ATOM 2022 C CA . SER A 1 250 ? 7.701 -12.727 14.811 1.00 77.88 250 SER A CA 1
ATOM 2023 C C . SER A 1 250 ? 7.993 -12.110 16.179 1.00 77.88 250 SER A C 1
ATOM 2025 O O . SER A 1 250 ? 7.341 -12.470 17.159 1.00 77.88 250 SER A O 1
ATOM 2027 N N . ASP A 1 251 ? 8.876 -11.114 16.241 1.00 70.94 251 ASP A N 1
ATOM 2028 C CA . ASP A 1 251 ? 9.238 -10.435 17.489 1.00 70.94 251 ASP A CA 1
ATOM 2029 C C . ASP A 1 251 ? 8.028 -9.733 18.129 1.00 70.94 251 ASP A C 1
ATOM 2031 O O . ASP A 1 251 ? 7.808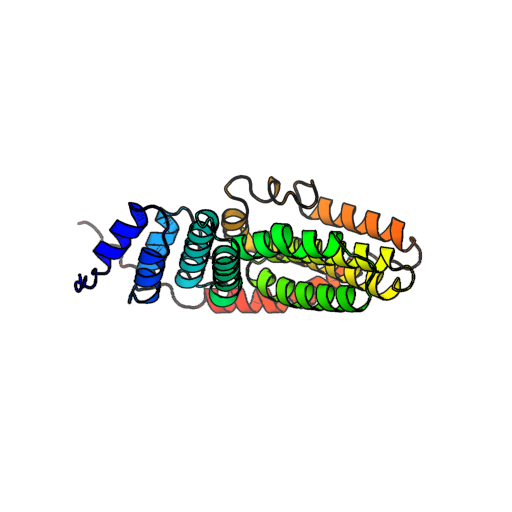 -9.823 19.338 1.00 70.94 251 ASP A O 1
ATOM 2035 N N . GLN A 1 252 ? 7.160 -9.124 17.319 1.00 62.41 252 GLN A N 1
ATOM 2036 C CA . GLN A 1 252 ? 5.941 -8.467 17.804 1.00 62.41 252 GLN A CA 1
ATOM 2037 C C . GLN A 1 252 ? 4.871 -9.456 18.291 1.00 62.41 252 GLN A C 1
ATOM 2039 O O . GLN A 1 252 ? 4.111 -9.134 19.205 1.00 62.41 252 GLN A O 1
ATOM 2044 N N . SER A 1 253 ? 4.842 -10.680 17.754 1.00 55.12 253 SER A N 1
ATOM 2045 C CA . SER A 1 253 ? 3.923 -11.736 18.208 1.00 55.12 253 SER A CA 1
ATOM 2046 C C . SER A 1 253 ? 4.290 -12.351 19.570 1.00 55.12 253 SER A C 1
ATOM 2048 O O . SER A 1 253 ? 3.460 -13.024 20.178 1.00 55.12 253 SER A O 1
ATOM 2050 N N . THR A 1 254 ? 5.504 -12.097 20.080 1.00 42.44 254 THR A N 1
ATOM 2051 C CA . THR A 1 254 ? 5.986 -12.618 21.378 1.00 42.44 254 THR A CA 1
ATOM 2052 C C . THR A 1 254 ? 5.777 -11.672 22.567 1.00 42.44 254 THR A C 1
ATOM 2054 O O . THR A 1 254 ? 6.112 -12.021 23.700 1.00 42.44 254 THR A O 1
ATOM 2057 N N . SER A 1 255 ? 5.163 -10.502 22.359 1.00 33.81 255 SER A N 1
ATOM 2058 C CA . SER A 1 255 ? 4.703 -9.654 23.467 1.00 33.81 255 SER A CA 1
ATOM 2059 C C . SER A 1 255 ? 3.440 -10.266 24.094 1.00 33.81 255 SER A C 1
ATOM 2061 O O . SER A 1 255 ? 2.466 -10.492 23.375 1.00 33.81 255 SER A O 1
ATOM 2063 N N . PRO A 1 256 ? 3.422 -10.573 25.406 1.00 33.81 256 PRO A N 1
ATOM 2064 C CA . PRO A 1 256 ? 2.371 -11.387 25.998 1.00 33.81 256 PRO A CA 1
ATOM 2065 C C . PRO A 1 256 ? 1.029 -10.658 25.945 1.00 33.81 256 PRO A C 1
ATOM 2067 O O . PRO A 1 256 ? 0.809 -9.658 26.630 1.00 33.81 256 PRO A O 1
ATOM 2070 N N . SER A 1 257 ? 0.102 -11.202 25.161 1.00 34.25 257 SER A N 1
ATOM 2071 C CA . SER A 1 257 ? -1.321 -10.937 25.315 1.00 34.25 257 SER A CA 1
ATOM 2072 C C . SER A 1 257 ? -1.714 -11.296 26.748 1.00 34.25 257 SER A C 1
ATOM 2074 O O . SER A 1 257 ? -1.644 -12.463 27.136 1.00 34.25 257 SER A O 1
ATOM 2076 N N . LEU A 1 258 ? -2.083 -10.281 27.534 1.00 30.91 258 LEU A N 1
ATOM 2077 C CA . LEU A 1 258 ? -2.674 -10.430 28.861 1.00 30.91 258 LEU A CA 1
ATOM 2078 C C . LEU A 1 258 ? -3.754 -11.514 28.810 1.00 30.91 258 LEU A C 1
ATOM 2080 O O . LEU A 1 258 ? -4.784 -11.357 28.153 1.00 30.91 258 LEU A O 1
ATOM 2084 N N . VAL A 1 259 ? -3.482 -12.622 29.497 1.00 30.28 259 VAL A N 1
ATOM 2085 C CA . VAL A 1 259 ? -4.434 -13.699 29.752 1.00 30.28 259 VAL A CA 1
ATOM 2086 C C . VAL A 1 259 ? -5.639 -13.072 30.444 1.00 30.28 259 VAL A C 1
ATOM 2088 O O . VAL A 1 259 ? -5.551 -12.654 31.597 1.00 30.28 259 VAL A O 1
ATOM 2091 N N . ILE A 1 260 ? -6.760 -12.972 29.734 1.00 32.09 260 ILE A N 1
ATOM 2092 C CA . ILE A 1 260 ? -8.044 -12.630 30.342 1.00 32.09 260 ILE A CA 1
ATOM 2093 C C . ILE A 1 260 ? -8.410 -13.822 31.237 1.00 32.09 260 ILE A C 1
ATOM 2095 O O . ILE A 1 260 ? -8.551 -14.930 30.711 1.00 32.09 260 ILE A O 1
ATOM 2099 N N . PRO A 1 261 ? -8.556 -13.654 32.564 1.00 28.91 261 PRO A N 1
ATOM 2100 C CA . PRO A 1 261 ? -8.975 -14.749 33.422 1.00 28.91 261 PRO A CA 1
ATOM 2101 C C . PRO A 1 261 ? -10.380 -15.176 33.008 1.00 28.91 261 PRO A C 1
ATOM 2103 O O . PRO A 1 261 ? -11.319 -14.377 33.018 1.00 28.91 261 PRO A O 1
ATOM 2106 N N . SER A 1 262 ? -10.528 -16.443 32.633 1.00 27.02 262 SER A N 1
ATOM 2107 C CA . SER A 1 262 ? -11.827 -17.070 32.447 1.00 27.02 262 SER A CA 1
ATOM 2108 C C . SER A 1 262 ? -12.595 -16.997 33.765 1.00 27.02 262 SER A C 1
ATOM 2110 O O . SER A 1 262 ? -12.231 -17.661 34.735 1.00 27.02 262 SER A O 1
ATOM 2112 N N . ILE A 1 263 ? -13.659 -16.195 33.806 1.00 30.39 263 ILE A N 1
ATOM 2113 C CA . ILE A 1 263 ? -14.636 -16.245 34.891 1.00 30.39 263 ILE A CA 1
ATOM 2114 C C . ILE A 1 263 ? -15.388 -17.567 34.735 1.00 30.39 263 ILE A C 1
ATOM 2116 O O . ILE A 1 263 ? -16.307 -17.693 33.924 1.00 30.39 263 ILE A O 1
ATOM 2120 N N . SER A 1 264 ? -14.961 -18.565 35.501 1.00 28.22 264 SER A N 1
ATOM 2121 C CA . SER A 1 264 ? -15.730 -19.773 35.758 1.00 28.22 264 SER A CA 1
ATOM 2122 C C . SER A 1 264 ? -17.015 -19.376 36.481 1.00 28.22 264 SER A C 1
ATOM 2124 O O . SER A 1 264 ? -16.969 -18.856 37.595 1.00 28.22 264 SER A O 1
ATOM 2126 N N . ARG A 1 265 ? -18.167 -19.598 35.846 1.00 34.91 265 ARG A N 1
ATOM 2127 C CA . ARG A 1 265 ? -19.446 -19.614 36.556 1.00 34.91 265 ARG A CA 1
ATOM 2128 C C . ARG A 1 265 ? -19.572 -20.957 37.273 1.00 34.91 265 ARG A C 1
ATOM 2130 O O . ARG A 1 265 ? -19.655 -21.987 36.608 1.00 34.91 265 ARG A O 1
ATOM 2137 N N . SER A 1 266 ? -19.587 -20.912 38.599 1.00 40.75 266 SER A N 1
ATOM 2138 C CA . SER A 1 266 ? -20.137 -21.940 39.487 1.00 40.75 266 SER A CA 1
ATOM 2139 C C . SER A 1 266 ? -21.173 -21.271 40.370 1.00 40.75 266 SER A C 1
ATOM 2141 O O . SER A 1 266 ? -20.790 -20.234 40.962 1.00 40.75 266 SER A O 1
#

InterPro domains:
  IPR040808 Protein of unknown function DUF5630 [PF18632] (46-214)

Secondary structure (DSSP, 8-state):
--------HHHHHHHHHHSPP-HHHHHHHTT----HHHHHHHHHHTT---BTTB-HHHHHHHHHHHHHHHT---HHHHHHHHHHHHHHH--HHHHHHHIIIIIHHHHHS-TT-HHHHHHHHHHHHHHHHHHGGGHHHHHHHHHHHHHHHHHHHHHHSS-HHHHHHHHHHHHHHHHHHHHHGGG-HHHHHHHHGGGGGGG-TTSS-SSHHHHHHHHHHHHHHHH-SSSPPPHHHHHHHHHHHHHHHHHHHHHHHTS-----------

Radius of gyration: 21.11 Å; chains: 1; bounding box: 42×52×65 Å

Organism: NCBI:txid254246